Protein AF-A0A5A9W0I9-F1 (afdb_monomer)

Solvent-accessible surface area (backbone atoms only — not comparable to full-atom values): 12044 Å² total; per-residue (Å²): 110,71,69,62,52,52,55,50,53,52,53,51,51,50,51,51,49,51,53,53,50,49,70,67,65,70,55,70,62,58,58,60,50,50,50,51,54,51,48,54,54,50,50,53,51,50,52,53,53,50,49,54,50,53,52,52,52,50,51,55,51,49,54,53,51,53,50,52,50,53,50,53,53,50,50,51,54,50,50,52,54,50,50,52,50,60,67,49,60,41,69,66,53,39,52,53,48,50,65,64,48,54,70,52,51,58,53,59,68,72,68,64,69,89,78,71,74,92,73,84,79,82,89,78,90,86,81,85,87,86,78,84,81,65,89,74,70,75,84,83,73,67,87,67,60,98,86,55,78,50,98,82,40,98,58,61,89,63,77,85,72,82,88,80,87,89,78,81,87,76,83,77,94,82,70,83,82,78,81,77,82,81,77,87,88,127

Organism: NCBI:txid1708751

Foldseek 3Di:
DVVVVVVVVVVVVVVVVVVVCCVVVVDPVVVVVVVVVVVVVVVVVVVVVVVVVVVVVVVVVVVVVVVVVVVVVVVVVVVVVVVVCVVCVPVVNVVVVCVVVVVVVVVVVVPDDPPDDPDDDDDDDDDDDDDDDDPPPPPQPDPDDPPDDHPPDPCVVPDDDPDDDDDDDDDDPPDDDPDDDDDDDD

Sequence (186 aa):
MEQETMWILAVVALAIGILIGYLLGGSGRGDDQRKRLEEELNGSRTEMDRYKTEVAAHFQKTATLVNQLTEQYREVHQHLAKSADELCSDAKTRAALEDAFYPRLEKAVTDEAPASSPQPNPDSDGGAVQASPAPEAPRDYAPKKPEDPGTLSANYGLKKQPDDASTPPQPDPGLPETEVTDKPKA

Structure (mmCIF, N/CA/C/O backbone):
data_AF-A0A5A9W0I9-F1
#
_entry.id   AF-A0A5A9W0I9-F1
#
loop_
_atom_site.group_PDB
_atom_site.id
_atom_site.type_symbol
_atom_site.label_atom_id
_atom_site.label_alt_id
_atom_site.label_comp_id
_atom_site.label_asym_id
_atom_site.label_entity_id
_atom_site.label_seq_id
_atom_site.pdbx_PDB_ins_code
_atom_site.Cartn_x
_atom_site.Cartn_y
_atom_site.Cartn_z
_atom_site.occupancy
_atom_site.B_iso_or_equiv
_atom_site.auth_seq_id
_atom_site.auth_comp_id
_atom_site.auth_asym_id
_atom_site.auth_atom_id
_atom_site.pdbx_PDB_model_num
ATOM 1 N N . MET A 1 1 ? -51.767 -18.020 56.751 1.00 62.22 1 MET A N 1
ATOM 2 C CA . MET A 1 1 ? -50.426 -17.775 57.319 1.00 62.22 1 MET A CA 1
ATOM 3 C C . MET A 1 1 ? -49.350 -18.108 56.282 1.00 62.22 1 MET A C 1
ATOM 5 O O . MET A 1 1 ? -48.675 -17.191 55.853 1.00 62.22 1 MET A O 1
ATOM 9 N N . GLU A 1 2 ? -49.265 -19.344 55.770 1.00 80.50 2 GLU A N 1
ATOM 10 C CA . GLU A 1 2 ? -48.254 -19.761 54.762 1.00 80.50 2 GLU A CA 1
ATOM 11 C C . GLU A 1 2 ? -48.339 -19.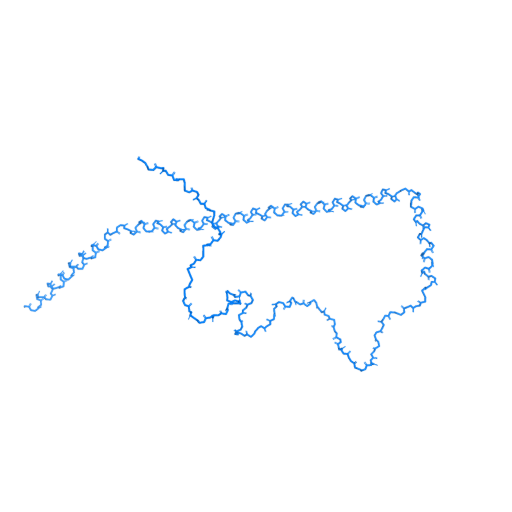032 53.395 1.00 80.50 2 GLU A C 1
ATOM 13 O O . GLU A 1 2 ? -47.324 -18.701 52.795 1.00 80.50 2 GLU A O 1
ATOM 18 N N . GLN A 1 3 ? -49.543 -18.740 52.877 1.00 84.69 3 GLN A N 1
ATOM 19 C CA . GLN A 1 3 ? -49.676 -17.994 51.608 1.00 84.69 3 GLN A CA 1
ATOM 20 C C . GLN A 1 3 ? -49.283 -16.515 51.743 1.00 84.69 3 GLN A C 1
ATOM 22 O O . GLN A 1 3 ? -48.730 -15.931 50.813 1.00 84.69 3 GLN A O 1
ATOM 27 N N . GLU A 1 4 ? -49.536 -15.912 52.909 1.00 87.44 4 GLU A N 1
ATOM 28 C CA . GLU A 1 4 ? -49.161 -14.521 53.174 1.00 87.44 4 GLU A CA 1
ATOM 29 C C . GLU A 1 4 ? -47.644 -14.350 53.304 1.00 87.44 4 GLU A C 1
ATOM 31 O O . GLU A 1 4 ? -47.096 -13.346 52.861 1.00 87.44 4 GLU A O 1
ATOM 36 N N . THR A 1 5 ? -46.928 -15.334 53.843 1.00 90.25 5 THR A N 1
ATOM 37 C CA . THR A 1 5 ? -45.464 -15.268 53.893 1.00 90.25 5 THR A CA 1
ATOM 38 C C . THR A 1 5 ? -44.849 -15.441 52.505 1.00 90.25 5 THR A C 1
ATOM 40 O O . THR A 1 5 ? -43.884 -14.750 52.188 1.00 90.25 5 THR A O 1
ATOM 43 N N . MET A 1 6 ? -45.434 -16.278 51.640 1.00 92.44 6 MET A N 1
ATOM 44 C CA . MET A 1 6 ? -44.907 -16.549 50.298 1.00 92.44 6 MET A CA 1
ATOM 45 C C . MET A 1 6 ? -44.948 -15.324 49.367 1.00 92.44 6 MET A C 1
ATOM 47 O O . MET A 1 6 ? -43.949 -15.033 48.705 1.00 92.44 6 MET A O 1
ATOM 51 N N . TRP A 1 7 ? -46.057 -14.572 49.329 1.00 93.38 7 TRP A N 1
ATOM 52 C CA . TRP A 1 7 ? -46.129 -13.369 48.482 1.00 93.38 7 TRP A CA 1
ATOM 53 C C . TRP A 1 7 ? -45.279 -12.213 49.034 1.00 93.38 7 TRP A C 1
ATOM 55 O O . TRP A 1 7 ? -44.638 -11.513 48.251 1.00 93.38 7 TRP A O 1
ATOM 65 N N . ILE A 1 8 ? -45.186 -12.053 50.364 1.00 93.81 8 ILE A N 1
ATOM 66 C CA . ILE A 1 8 ? -44.312 -11.046 50.992 1.00 93.81 8 ILE A CA 1
ATOM 67 C C . ILE A 1 8 ? -42.852 -11.314 50.623 1.00 93.81 8 ILE A C 1
ATOM 69 O O . ILE A 1 8 ? -42.138 -10.397 50.221 1.00 93.81 8 ILE A O 1
ATOM 73 N N . LEU A 1 9 ? -42.413 -12.572 50.700 1.00 94.31 9 LEU A N 1
ATOM 74 C CA . LEU A 1 9 ? -41.039 -12.953 50.370 1.00 94.31 9 LEU A CA 1
ATOM 75 C C . LEU A 1 9 ? -40.722 -12.697 48.888 1.00 94.31 9 LEU A C 1
ATOM 77 O O . LEU A 1 9 ? -39.632 -12.225 48.573 1.00 94.31 9 LEU A O 1
ATOM 81 N N . ALA A 1 10 ? -41.691 -12.915 47.991 1.00 94.44 10 ALA A N 1
ATOM 82 C CA . 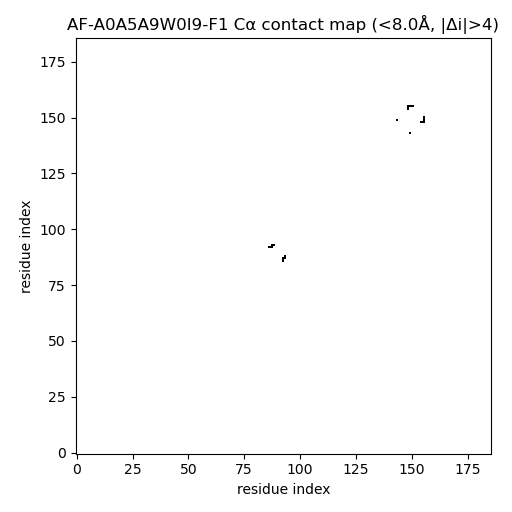ALA A 1 10 ? -41.555 -12.596 46.570 1.00 94.44 10 ALA A CA 1
ATOM 83 C C . ALA A 1 10 ? -41.399 -11.086 46.317 1.00 94.44 10 ALA A C 1
ATOM 85 O O . ALA A 1 10 ? -40.519 -10.677 45.558 1.00 94.44 10 ALA A O 1
ATOM 86 N N . VAL A 1 11 ? -42.204 -10.248 46.979 1.00 96.25 11 VAL A N 1
ATOM 87 C CA . VAL A 1 11 ? -42.119 -8.782 46.851 1.00 96.25 11 VAL A CA 1
ATOM 88 C C . VAL A 1 11 ? -40.801 -8.257 47.415 1.00 96.25 11 VAL A C 1
ATOM 90 O O . VAL A 1 11 ? -40.158 -7.416 46.791 1.00 96.25 11 VAL A O 1
ATOM 93 N N . VAL A 1 12 ? -40.361 -8.779 48.562 1.00 96.56 12 VAL A N 1
ATOM 94 C CA . VAL A 1 12 ? -39.083 -8.396 49.178 1.00 96.56 12 VAL A CA 1
ATOM 95 C C . VAL A 1 12 ? -37.907 -8.803 48.290 1.00 96.56 12 VAL A C 1
ATOM 97 O O . VAL A 1 12 ? -37.028 -7.982 48.036 1.00 96.56 12 VAL A O 1
ATOM 100 N N . ALA A 1 13 ? -37.903 -10.027 47.758 1.00 96.25 13 ALA A N 1
ATOM 101 C CA . ALA A 1 13 ? -36.867 -10.477 46.831 1.00 96.25 13 ALA A CA 1
ATOM 102 C C . ALA A 1 13 ? -36.824 -9.618 45.554 1.00 96.25 13 ALA A C 1
ATOM 104 O O . ALA A 1 13 ? -35.740 -9.250 45.101 1.00 96.25 13 ALA A O 1
ATOM 105 N N . LEU A 1 14 ? -37.985 -9.240 45.010 1.00 96.56 14 LEU A N 1
ATOM 106 C CA . LEU A 1 14 ? -38.084 -8.354 43.849 1.00 96.56 14 LEU A CA 1
ATOM 107 C C . LEU A 1 14 ? -37.577 -6.941 44.163 1.00 96.56 14 LEU A C 1
ATOM 109 O O . LEU A 1 14 ? -36.820 -6.379 43.375 1.00 96.56 14 LEU A O 1
ATOM 113 N N . ALA A 1 15 ? -37.921 -6.389 45.327 1.00 96.69 15 ALA A N 1
ATOM 114 C CA . ALA A 1 15 ? -37.430 -5.085 45.763 1.00 96.69 15 ALA A CA 1
ATOM 115 C C . ALA A 1 15 ? -35.901 -5.077 45.923 1.00 96.69 15 ALA A C 1
ATOM 117 O O . ALA A 1 15 ? -35.234 -4.159 45.445 1.00 96.69 15 ALA A O 1
ATOM 118 N N . ILE A 1 16 ? -35.334 -6.126 46.528 1.00 96.94 16 ILE A N 1
ATOM 119 C CA . ILE A 1 16 ? -33.881 -6.290 46.665 1.00 96.94 16 ILE A CA 1
ATOM 120 C C . ILE A 1 16 ? -33.226 -6.452 45.286 1.00 96.94 16 ILE A C 1
ATOM 122 O O . ILE A 1 16 ? -32.209 -5.816 45.015 1.00 96.94 16 ILE A O 1
ATOM 126 N N . GLY A 1 17 ? -33.819 -7.247 44.391 1.00 96.44 17 GLY A N 1
ATOM 127 C CA . GLY A 1 17 ? -33.330 -7.432 43.024 1.00 96.44 17 GLY A CA 1
ATOM 128 C C . GLY A 1 17 ? -33.311 -6.131 42.219 1.00 96.44 17 GLY A C 1
ATOM 129 O O . GLY A 1 17 ? -32.313 -5.835 41.564 1.00 96.44 17 GLY A O 1
ATOM 130 N N . ILE A 1 18 ? -34.365 -5.317 42.321 1.00 95.25 18 ILE A N 1
ATOM 131 C CA . ILE A 1 18 ? -34.425 -3.989 41.693 1.00 95.25 18 ILE A CA 1
ATOM 132 C C . ILE A 1 18 ? -33.361 -3.068 42.287 1.00 95.25 18 ILE A C 1
ATOM 134 O O . ILE A 1 18 ? -32.677 -2.374 41.539 1.00 95.25 18 ILE A O 1
ATOM 138 N N . LEU A 1 19 ? -33.183 -3.078 43.610 1.00 94.38 19 LEU A N 1
ATOM 139 C CA . LEU A 1 19 ? -32.201 -2.226 44.276 1.00 94.38 19 LEU A CA 1
ATOM 140 C C . LEU A 1 19 ? -30.769 -2.564 43.836 1.00 94.38 19 LEU A C 1
ATOM 142 O O . LEU A 1 19 ? -30.008 -1.671 43.468 1.00 94.38 19 LEU A O 1
ATOM 146 N N . ILE A 1 20 ? -30.415 -3.852 43.817 1.00 93.50 20 ILE A N 1
ATOM 147 C CA . ILE A 1 20 ? -29.097 -4.318 43.361 1.00 93.50 20 ILE A CA 1
ATOM 148 C C . ILE A 1 20 ? -28.922 -4.050 41.862 1.00 93.50 20 ILE A C 1
ATOM 150 O O . ILE A 1 20 ? -27.878 -3.547 41.447 1.00 93.50 20 ILE A O 1
ATOM 154 N N . GLY A 1 21 ? -29.943 -4.341 41.052 1.00 92.38 21 GLY A N 1
ATOM 155 C CA . GLY A 1 21 ? -29.925 -4.097 39.611 1.00 92.38 21 GLY A CA 1
ATOM 156 C C . GLY A 1 21 ? -29.748 -2.618 39.269 1.00 92.38 21 GLY A C 1
ATOM 157 O O . GLY A 1 21 ? -28.985 -2.287 38.366 1.00 92.38 21 GLY A O 1
ATOM 158 N N . TYR A 1 22 ? -30.377 -1.721 40.029 1.00 91.06 22 TYR A N 1
ATOM 159 C CA . TYR A 1 22 ? -30.214 -0.278 39.875 1.00 91.06 22 TYR A CA 1
ATOM 160 C C . TYR A 1 22 ? -28.809 0.190 40.284 1.00 91.06 22 TYR A C 1
ATOM 162 O O . TYR A 1 22 ? -28.188 0.970 39.561 1.00 91.06 22 TYR A O 1
ATOM 170 N N . LEU A 1 23 ? -28.270 -0.329 41.395 1.00 85.75 23 LEU A N 1
ATOM 171 C CA . LEU A 1 23 ? -26.918 0.007 41.859 1.00 85.75 23 LEU A CA 1
ATOM 172 C C . LEU A 1 23 ? -25.819 -0.461 40.892 1.00 85.75 23 LEU A C 1
ATOM 174 O O . LEU A 1 23 ? -24.837 0.256 40.708 1.00 85.75 23 LEU A O 1
ATOM 178 N N . LEU A 1 24 ? -25.974 -1.626 40.253 1.00 85.00 24 LEU A N 1
ATOM 179 C CA . LEU A 1 24 ? -25.023 -2.112 39.243 1.00 85.00 24 LEU A CA 1
ATOM 180 C C . LEU A 1 24 ? -25.249 -1.490 37.854 1.00 85.00 24 LEU A C 1
ATOM 182 O O . LEU A 1 24 ? -24.285 -1.253 37.127 1.00 85.00 24 LEU A O 1
ATOM 186 N N . GLY A 1 25 ? -26.502 -1.232 37.473 1.00 82.56 25 GLY A N 1
ATOM 187 C CA . GLY A 1 25 ? -26.877 -0.759 36.137 1.00 82.56 25 GLY A CA 1
ATOM 188 C C . GLY A 1 25 ? -26.702 0.745 35.912 1.00 82.56 25 GLY A C 1
ATOM 189 O O . GLY A 1 25 ? -26.555 1.170 34.770 1.00 82.56 25 GLY A O 1
ATOM 190 N N . GLY A 1 26 ? -26.665 1.557 36.974 1.00 71.06 26 GLY A N 1
ATOM 191 C CA . GLY A 1 26 ? -26.546 3.022 36.889 1.00 71.06 26 GLY A CA 1
ATOM 192 C C . GLY A 1 26 ? -25.161 3.554 36.497 1.00 71.06 26 GLY A C 1
ATOM 193 O O . GLY A 1 26 ? -24.931 4.762 36.488 1.00 71.06 26 GLY A O 1
ATOM 194 N N . SER A 1 27 ? -24.207 2.678 36.193 1.00 64.88 27 SER A N 1
ATOM 195 C CA . SER A 1 27 ? -22.849 3.078 35.853 1.00 64.88 27 SER A CA 1
ATOM 196 C C . SER A 1 27 ? -22.758 3.523 34.385 1.00 64.88 27 SER A C 1
ATOM 198 O O . SER A 1 27 ? -22.550 2.702 33.491 1.00 64.88 27 SER A O 1
ATOM 200 N N . GLY A 1 28 ? -22.781 4.840 34.147 1.00 67.12 28 GLY A N 1
ATOM 201 C CA . GLY A 1 28 ? -22.486 5.484 32.851 1.00 67.12 28 GLY A CA 1
ATOM 202 C C . GLY A 1 28 ? -21.102 5.176 32.242 1.00 67.12 28 GLY A C 1
ATOM 203 O O . GLY A 1 28 ? -20.772 5.681 31.177 1.00 67.12 28 GLY A O 1
ATOM 204 N N . ARG A 1 29 ? -20.298 4.298 32.865 1.00 68.75 29 ARG A N 1
ATOM 205 C CA . ARG A 1 29 ? -19.021 3.778 32.332 1.00 68.75 29 ARG A CA 1
ATOM 206 C C . ARG A 1 29 ? -19.185 3.039 30.998 1.00 68.75 29 ARG A C 1
ATOM 208 O O . ARG A 1 29 ? -18.206 2.900 30.274 1.00 68.75 29 ARG A O 1
ATOM 215 N N . GLY A 1 30 ? -20.394 2.574 30.670 1.00 76.00 30 GLY A N 1
ATOM 216 C CA . GLY A 1 30 ? -20.678 1.907 29.399 1.00 76.00 30 GLY A CA 1
ATOM 217 C C . GLY A 1 30 ? -20.523 2.822 28.181 1.00 76.00 30 GLY A C 1
ATOM 218 O O . GLY A 1 30 ? -19.998 2.374 27.165 1.00 76.00 30 GLY A O 1
ATOM 219 N N . ASP A 1 31 ? -20.914 4.093 28.289 1.00 83.19 31 ASP A N 1
ATOM 220 C CA . ASP A 1 31 ? -20.846 5.040 27.168 1.00 83.19 31 ASP A CA 1
ATOM 221 C C . ASP A 1 31 ? -19.407 5.492 26.900 1.00 83.19 31 ASP A C 1
ATOM 223 O O . ASP A 1 31 ? -18.971 5.515 25.750 1.00 83.19 31 A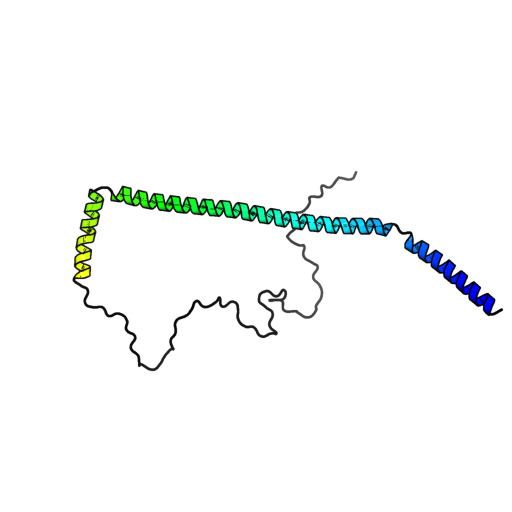SP A O 1
ATOM 227 N N . ASP A 1 32 ? -18.633 5.761 27.956 1.00 84.12 32 ASP A N 1
ATOM 228 C CA . ASP A 1 32 ? -17.204 6.077 27.832 1.00 84.12 32 ASP A CA 1
ATOM 229 C C . ASP A 1 32 ? -16.407 4.891 27.279 1.00 84.12 32 ASP A C 1
ATOM 231 O O . ASP A 1 32 ? -15.508 5.068 26.455 1.00 84.12 32 ASP A O 1
ATOM 235 N N . GLN A 1 33 ? -16.737 3.666 27.700 1.00 85.00 33 GLN A N 1
ATOM 236 C CA . GLN A 1 33 ? -16.102 2.461 27.175 1.00 85.00 33 GLN A CA 1
ATOM 237 C C . GLN A 1 33 ? -16.467 2.243 25.700 1.00 85.00 33 GLN A C 1
ATOM 23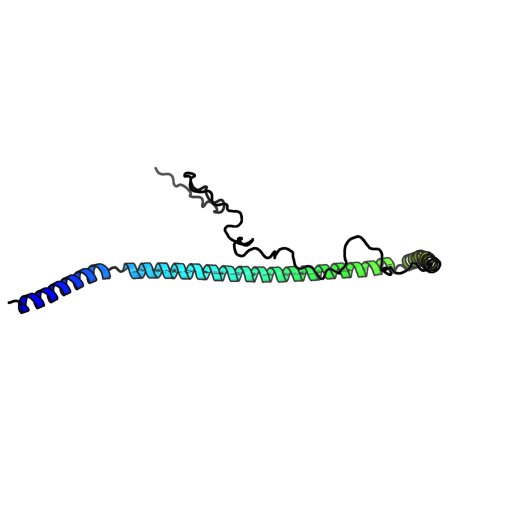9 O O . GLN A 1 33 ? -15.576 1.992 24.892 1.00 85.00 33 GLN A O 1
ATOM 244 N N . ARG A 1 34 ? -17.740 2.405 25.316 1.00 86.00 34 ARG A N 1
ATOM 245 C CA . ARG A 1 34 ? -18.171 2.316 23.910 1.00 86.00 34 ARG A CA 1
ATOM 246 C C . ARG A 1 34 ? -17.480 3.352 23.030 1.00 86.00 34 ARG A C 1
ATOM 248 O O . ARG A 1 34 ? -16.975 2.976 21.980 1.00 86.00 34 ARG A O 1
ATOM 255 N N . LYS A 1 35 ? -17.370 4.603 23.488 1.00 89.31 35 LYS A N 1
ATOM 256 C CA . LYS A 1 35 ? -16.628 5.649 22.769 1.00 89.31 35 LYS A CA 1
ATOM 257 C C . LYS A 1 35 ? -15.165 5.281 22.550 1.00 89.31 35 LYS A C 1
ATOM 259 O O . LYS A 1 35 ? -14.676 5.433 21.441 1.00 89.31 35 LYS A O 1
ATOM 264 N N . ARG A 1 36 ? -14.481 4.751 23.571 1.00 87.56 36 ARG A N 1
ATOM 265 C CA . ARG A 1 36 ? -13.085 4.295 23.439 1.00 87.56 36 ARG A CA 1
ATOM 266 C C . ARG A 1 36 ? -12.944 3.175 22.411 1.00 87.56 36 ARG A C 1
ATOM 268 O O . ARG A 1 36 ? -12.069 3.244 21.561 1.00 87.56 36 ARG A O 1
ATOM 275 N N . LEU A 1 37 ? -13.833 2.183 22.451 1.00 89.56 37 LEU A N 1
ATOM 276 C CA . LEU A 1 37 ? -13.854 1.087 21.475 1.00 89.56 37 LEU A CA 1
ATOM 277 C C . LEU A 1 37 ? -14.144 1.577 20.046 1.00 89.56 37 LEU A C 1
ATOM 279 O O . LEU A 1 37 ? -13.547 1.086 19.090 1.00 89.56 37 LEU A O 1
ATOM 283 N N . GLU A 1 38 ? -15.054 2.538 19.887 1.00 90.56 38 GLU A N 1
ATOM 284 C CA . GLU A 1 38 ? -15.331 3.174 18.594 1.00 90.56 38 GLU A CA 1
ATOM 285 C C . GLU A 1 38 ? -14.122 3.960 18.078 1.00 90.56 38 GLU A C 1
ATOM 287 O O . GLU A 1 38 ? -13.805 3.894 16.890 1.00 90.56 38 GLU A O 1
ATOM 292 N N . GLU A 1 39 ? -13.427 4.671 18.964 1.00 94.00 39 GLU A N 1
ATOM 293 C CA . GLU A 1 39 ? -12.228 5.442 18.642 1.00 94.00 39 GLU A CA 1
ATOM 294 C C . GLU A 1 39 ? -11.054 4.528 18.264 1.00 94.00 39 GLU A C 1
ATOM 296 O O . GLU A 1 39 ? -10.396 4.777 17.255 1.00 94.00 39 GLU A O 1
ATOM 301 N N . GLU A 1 40 ? -10.861 3.410 18.971 1.00 90.69 40 GLU A N 1
ATOM 302 C CA . GLU A 1 40 ? -9.888 2.366 18.614 1.00 90.69 40 GLU A CA 1
ATOM 303 C C . GLU A 1 40 ? -10.192 1.745 17.240 1.00 90.69 40 GLU A C 1
ATOM 305 O O . GLU A 1 40 ? -9.300 1.617 16.395 1.00 90.69 40 GLU A O 1
ATOM 310 N N . LEU A 1 41 ? -11.460 1.407 16.972 1.00 93.06 41 LEU A N 1
ATOM 311 C CA . LEU A 1 41 ? -11.875 0.875 15.670 1.00 93.06 41 LEU A CA 1
ATOM 312 C C . LEU A 1 41 ? -11.667 1.887 14.541 1.00 93.06 41 LEU A C 1
ATOM 314 O O . LEU A 1 41 ? -11.199 1.514 13.462 1.00 93.06 41 LEU A O 1
ATOM 318 N N . ASN A 1 42 ? -12.017 3.153 14.765 1.00 93.62 42 ASN A N 1
ATOM 319 C CA . ASN A 1 42 ? -11.803 4.210 13.780 1.00 93.62 42 ASN A CA 1
ATOM 320 C C . ASN A 1 42 ? -10.315 4.490 13.559 1.00 93.62 42 ASN A C 1
ATOM 322 O O . ASN A 1 42 ? -9.909 4.674 12.409 1.00 93.62 42 ASN A O 1
ATOM 326 N N . GLY A 1 43 ? -9.501 4.464 14.616 1.00 93.50 43 GLY A N 1
ATOM 327 C CA . GLY A 1 43 ? -8.047 4.586 14.528 1.00 93.50 43 GLY A CA 1
ATOM 328 C C . GLY A 1 43 ? -7.459 3.511 13.618 1.00 93.50 43 GLY A C 1
ATOM 329 O O . GLY A 1 43 ? -6.837 3.831 12.606 1.00 93.50 43 GLY A O 1
ATOM 330 N N . SER A 1 44 ? -7.780 2.242 13.884 1.00 91.69 44 SER A N 1
ATOM 331 C CA . SER A 1 44 ? -7.293 1.115 13.078 1.00 91.69 44 SER A CA 1
ATOM 332 C C . SER A 1 44 ? -7.757 1.176 11.615 1.00 91.69 44 SER A C 1
ATOM 334 O O . SER A 1 44 ? -6.971 0.947 10.693 1.00 91.69 44 SER A O 1
ATOM 336 N N . ARG A 1 45 ? -9.020 1.545 11.359 1.00 93.12 45 ARG A N 1
ATOM 337 C CA . ARG A 1 45 ? -9.524 1.734 9.984 1.00 93.12 45 ARG A CA 1
ATOM 338 C C . ARG A 1 45 ? -8.764 2.835 9.249 1.00 93.12 45 ARG A C 1
ATOM 340 O O . ARG A 1 45 ? -8.392 2.649 8.093 1.00 93.12 45 ARG A O 1
ATOM 347 N N . THR A 1 46 ? -8.499 3.943 9.934 1.00 95.12 46 THR A N 1
ATOM 348 C CA . THR A 1 46 ? -7.763 5.080 9.373 1.00 95.12 46 THR A CA 1
ATOM 349 C C . THR A 1 46 ? -6.324 4.695 9.035 1.00 95.12 46 THR A C 1
ATOM 351 O O . THR A 1 46 ? -5.832 5.054 7.966 1.00 95.12 46 THR A O 1
ATOM 354 N N . GLU A 1 47 ? -5.658 3.919 9.891 1.00 94.25 47 GLU A N 1
ATOM 355 C CA . GLU A 1 47 ? -4.316 3.389 9.620 1.00 94.25 47 GLU A CA 1
ATOM 356 C C . GLU A 1 47 ? -4.295 2.477 8.390 1.00 94.25 47 GLU A C 1
ATOM 358 O O . GLU A 1 47 ? -3.428 2.622 7.526 1.00 94.25 47 GLU A O 1
ATOM 363 N N . MET A 1 48 ? -5.277 1.581 8.259 1.00 94.00 48 MET A N 1
ATOM 364 C CA . MET A 1 48 ? -5.393 0.703 7.092 1.00 94.00 48 MET A CA 1
ATOM 365 C C . MET A 1 48 ? -5.631 1.483 5.802 1.00 94.00 48 MET A C 1
ATOM 367 O O . MET A 1 48 ? -5.035 1.166 4.772 1.00 94.00 48 MET A O 1
ATOM 371 N N . ASP A 1 49 ? -6.483 2.502 5.833 1.00 95.50 49 ASP A N 1
ATOM 372 C CA . ASP A 1 49 ? -6.750 3.317 4.649 1.00 95.50 49 ASP A CA 1
ATOM 373 C C . ASP A 1 49 ? -5.555 4.205 4.287 1.00 95.50 49 ASP A C 1
ATOM 375 O O . ASP A 1 49 ? -5.228 4.349 3.102 1.00 95.50 49 ASP A O 1
ATOM 379 N N . ARG A 1 50 ? -4.825 4.711 5.288 1.00 96.00 50 ARG A N 1
ATOM 380 C CA . ARG A 1 50 ? -3.550 5.403 5.081 1.00 96.00 50 ARG A CA 1
ATOM 381 C C . ARG A 1 50 ? -2.525 4.483 4.420 1.00 96.00 50 ARG A C 1
ATOM 383 O O . ARG A 1 50 ? -1.954 4.868 3.403 1.00 96.00 50 ARG A O 1
ATOM 390 N N . TYR A 1 51 ? -2.351 3.267 4.936 1.00 96.44 51 TYR A N 1
ATOM 391 C CA . TYR A 1 51 ? -1.431 2.279 4.373 1.00 96.44 51 TYR A CA 1
ATOM 392 C C . TYR A 1 51 ? -1.782 1.934 2.919 1.00 96.44 51 TYR A C 1
ATOM 394 O O . TYR A 1 51 ? -0.920 1.988 2.044 1.00 96.44 51 TYR A O 1
ATOM 402 N N . LYS A 1 52 ? -3.059 1.659 2.618 1.00 96.38 52 LYS A N 1
ATOM 403 C CA . LYS A 1 52 ? -3.509 1.403 1.235 1.00 96.38 52 LYS A CA 1
ATOM 404 C C . LYS A 1 52 ? -3.202 2.578 0.306 1.00 96.38 52 LYS A C 1
ATOM 406 O O . LYS A 1 52 ? -2.771 2.363 -0.826 1.00 96.38 52 LYS A O 1
ATOM 411 N N . THR A 1 53 ? -3.418 3.805 0.778 1.00 97.00 53 THR A N 1
ATOM 412 C CA . THR A 1 53 ? -3.152 5.025 0.002 1.00 97.00 53 THR A CA 1
ATOM 413 C C . THR A 1 53 ? -1.657 5.195 -0.266 1.00 97.00 53 THR A C 1
ATOM 415 O O . THR A 1 53 ? -1.262 5.499 -1.391 1.00 97.00 53 THR A O 1
ATOM 418 N N . GLU A 1 54 ? -0.814 4.950 0.736 1.00 96.62 54 GLU A N 1
ATOM 419 C CA . GLU A 1 54 ? 0.644 5.006 0.611 1.00 96.62 54 GLU A CA 1
ATOM 420 C C . GLU A 1 54 ? 1.176 3.951 -0.367 1.00 96.62 54 GLU A C 1
ATOM 422 O O . GLU A 1 54 ? 1.971 4.267 -1.254 1.00 96.62 54 GLU A O 1
ATOM 427 N N . VAL A 1 55 ? 0.678 2.717 -0.274 1.00 97.50 55 VAL A N 1
ATOM 428 C CA . VAL A 1 55 ? 1.031 1.633 -1.199 1.00 97.50 55 VAL A CA 1
ATOM 429 C C . VAL A 1 55 ? 0.620 1.982 -2.630 1.00 97.50 55 VAL A C 1
ATOM 431 O O . VAL A 1 55 ? 1.421 1.834 -3.555 1.00 97.50 55 VAL A O 1
ATOM 434 N N . ALA A 1 56 ? -0.595 2.499 -2.829 1.00 96.38 56 ALA A N 1
ATOM 435 C CA . ALA A 1 56 ? -1.057 2.941 -4.144 1.00 96.38 56 ALA A CA 1
ATOM 436 C C . ALA A 1 56 ? -0.166 4.057 -4.717 1.00 96.38 56 ALA A C 1
ATOM 438 O O . ALA A 1 56 ? 0.239 3.990 -5.881 1.00 96.38 56 ALA A O 1
ATOM 439 N N . ALA A 1 57 ? 0.211 5.038 -3.891 1.00 97.12 57 ALA A N 1
ATOM 440 C CA . ALA A 1 57 ? 1.133 6.099 -4.285 1.00 97.12 57 ALA A CA 1
ATOM 441 C C . ALA A 1 57 ? 2.520 5.544 -4.657 1.00 97.12 57 ALA A C 1
ATOM 443 O O . ALA A 1 57 ? 3.114 5.976 -5.650 1.00 97.12 57 ALA A O 1
ATOM 444 N N . HIS A 1 58 ? 3.022 4.552 -3.914 1.00 97.75 58 HIS A N 1
ATOM 445 C CA . HIS A 1 58 ? 4.296 3.909 -4.223 1.00 97.75 58 HIS A CA 1
ATOM 446 C C . HIS A 1 58 ? 4.237 3.158 -5.558 1.00 97.75 58 HIS A C 1
ATOM 448 O O . HIS A 1 58 ? 5.160 3.294 -6.361 1.00 97.75 58 HIS A O 1
ATOM 454 N N . PHE A 1 59 ? 3.158 2.426 -5.848 1.00 97.44 59 PHE A N 1
ATOM 455 C CA . PHE A 1 59 ? 2.989 1.755 -7.141 1.00 97.44 59 PHE A CA 1
ATOM 456 C C . PHE A 1 59 ? 2.873 2.739 -8.305 1.00 97.44 59 PHE A C 1
ATOM 458 O O . PHE A 1 59 ? 3.477 2.510 -9.353 1.00 97.44 59 PHE A O 1
ATOM 465 N N . GLN A 1 60 ? 2.173 3.859 -8.122 1.00 97.62 60 GLN A N 1
ATOM 466 C CA . GLN A 1 60 ? 2.096 4.909 -9.137 1.00 97.62 60 GLN A CA 1
ATOM 467 C C . GLN A 1 60 ? 3.475 5.528 -9.419 1.00 97.62 60 GLN A C 1
ATOM 469 O O . GLN A 1 60 ? 3.861 5.714 -10.579 1.00 97.62 60 GLN A O 1
ATOM 474 N N . LYS A 1 61 ? 4.251 5.800 -8.363 1.0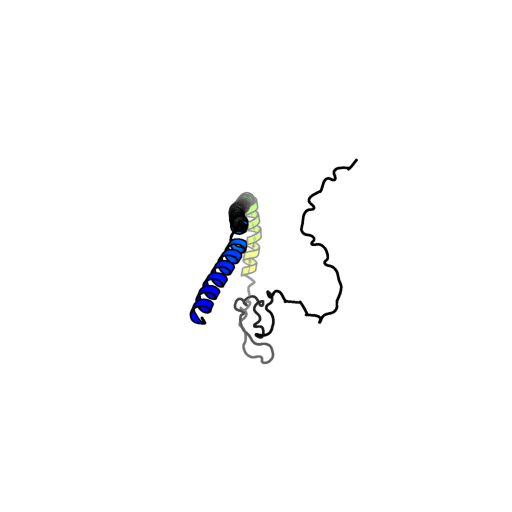0 97.38 61 LYS A N 1
ATOM 475 C CA . LYS A 1 61 ? 5.632 6.278 -8.488 1.00 97.38 61 LYS A CA 1
ATOM 476 C C . LYS A 1 61 ? 6.505 5.250 -9.211 1.00 97.38 61 LYS A C 1
ATOM 478 O O . LYS A 1 61 ? 7.176 5.605 -10.176 1.00 97.38 61 LYS A O 1
ATOM 483 N N . THR A 1 62 ? 6.450 3.981 -8.812 1.00 97.19 62 THR A N 1
ATOM 484 C CA . THR A 1 62 ? 7.206 2.896 -9.456 1.00 97.19 62 THR A CA 1
ATOM 485 C C . THR A 1 62 ? 6.846 2.756 -10.934 1.00 97.19 62 THR A C 1
ATOM 487 O O . THR A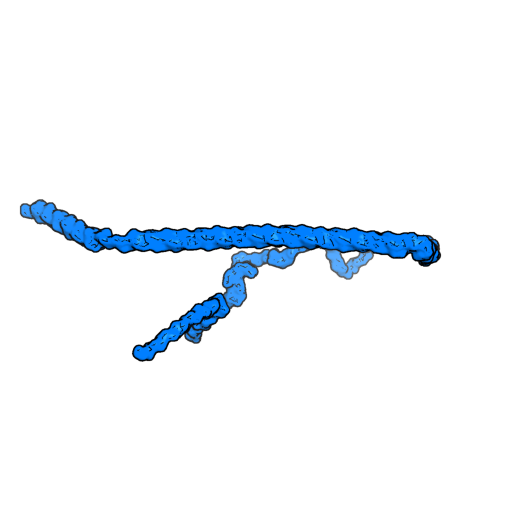 1 62 ? 7.749 2.678 -11.761 1.00 97.19 62 THR A O 1
ATOM 490 N N . ALA A 1 63 ? 5.560 2.795 -11.297 1.00 97.19 63 ALA A N 1
ATOM 491 C CA . ALA A 1 63 ? 5.125 2.730 -12.694 1.00 97.19 63 ALA A CA 1
ATOM 492 C C . ALA A 1 63 ? 5.708 3.881 -13.532 1.00 97.19 63 ALA A C 1
ATOM 494 O O . ALA A 1 63 ? 6.157 3.671 -14.659 1.00 97.19 63 ALA A O 1
ATOM 495 N N . THR A 1 64 ? 5.775 5.082 -12.953 1.00 96.62 64 THR A N 1
ATOM 496 C CA . THR A 1 64 ? 6.382 6.252 -13.601 1.00 96.62 64 THR A CA 1
ATOM 497 C C . THR A 1 64 ? 7.882 6.049 -13.833 1.00 96.62 64 THR A C 1
ATOM 499 O O . THR A 1 64 ? 8.368 6.284 -14.939 1.00 96.62 64 THR A O 1
ATOM 502 N N . LEU A 1 65 ? 8.611 5.568 -12.820 1.00 97.50 65 LEU A N 1
ATOM 503 C CA . LEU A 1 65 ? 10.050 5.298 -12.917 1.00 97.50 65 LEU A CA 1
ATOM 504 C C . LEU A 1 65 ? 10.361 4.188 -13.931 1.00 97.50 65 LEU A C 1
ATOM 506 O O . LEU A 1 65 ? 11.286 4.327 -14.724 1.00 97.50 65 LEU A O 1
ATOM 510 N N . VAL A 1 66 ? 9.584 3.102 -13.942 1.00 97.31 66 VAL A N 1
ATOM 511 C CA . VAL A 1 66 ? 9.757 2.000 -14.906 1.00 97.31 66 VAL A CA 1
ATOM 512 C C . VAL A 1 66 ? 9.524 2.480 -16.339 1.00 97.31 66 VAL A C 1
ATOM 514 O O . VAL A 1 66 ? 10.264 2.099 -17.249 1.00 97.31 66 VAL A O 1
ATOM 517 N N . ASN A 1 67 ? 8.535 3.350 -16.552 1.00 96.69 67 ASN A N 1
ATOM 518 C CA . ASN A 1 67 ? 8.306 3.942 -17.865 1.00 96.69 67 ASN A CA 1
ATOM 519 C C . ASN A 1 67 ? 9.480 4.838 -18.295 1.00 96.69 67 ASN A C 1
ATOM 521 O O . ASN A 1 67 ? 9.955 4.719 -19.420 1.00 96.69 67 ASN A O 1
ATOM 525 N N . GLN A 1 68 ? 10.001 5.676 -17.389 1.00 97.06 68 GLN A N 1
ATOM 526 C CA . GLN A 1 68 ? 11.191 6.497 -17.656 1.00 97.06 68 GLN A CA 1
ATOM 527 C C . GLN A 1 68 ? 12.417 5.643 -17.988 1.00 97.06 68 GLN A C 1
ATOM 529 O O . GLN A 1 68 ? 13.133 5.950 -18.935 1.00 97.06 68 GLN A O 1
ATOM 534 N N . LEU A 1 69 ? 12.629 4.547 -17.260 1.00 97.06 69 LEU A N 1
ATOM 535 C CA . LEU A 1 69 ? 13.706 3.604 -17.549 1.00 97.06 69 LEU A CA 1
ATOM 536 C C . LEU A 1 69 ? 13.552 2.981 -18.944 1.00 97.06 69 LEU A C 1
ATOM 538 O O . LEU A 1 69 ? 14.529 2.847 -19.675 1.00 97.06 69 LEU A O 1
ATOM 542 N N . THR A 1 70 ? 12.325 2.617 -19.322 1.00 96.31 70 THR A N 1
ATOM 543 C CA . THR A 1 70 ? 12.029 2.046 -20.645 1.00 96.31 70 THR A CA 1
ATOM 544 C C . THR A 1 70 ? 12.324 3.047 -21.763 1.00 96.31 70 THR A C 1
ATOM 546 O O . THR A 1 70 ? 12.887 2.668 -22.790 1.00 96.31 70 THR A O 1
ATOM 549 N N . GLU A 1 71 ? 11.979 4.319 -21.557 1.00 97.06 71 GLU A N 1
ATOM 550 C CA . GLU A 1 71 ? 12.275 5.400 -22.500 1.00 97.06 71 GLU A CA 1
ATOM 551 C C . GLU A 1 71 ? 13.787 5.614 -22.640 1.00 97.06 71 GLU A C 1
ATOM 553 O O . GLU A 1 71 ? 14.320 5.570 -23.746 1.00 97.06 71 GLU A O 1
ATOM 558 N N . GLN A 1 72 ? 14.502 5.725 -21.516 1.00 96.69 72 GLN A N 1
ATOM 559 C CA . GLN A 1 72 ? 15.962 5.867 -21.501 1.00 96.69 72 GLN A CA 1
ATOM 560 C C . GLN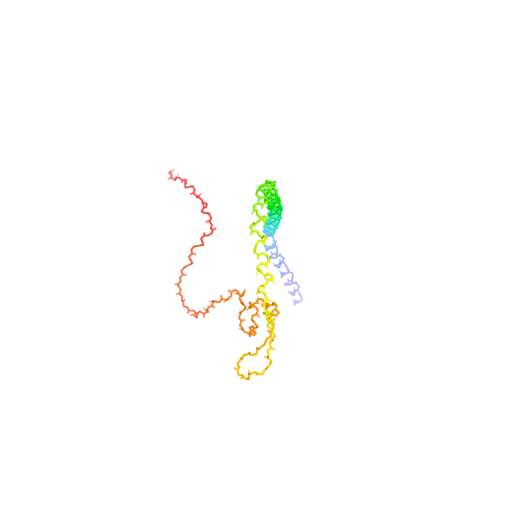 A 1 72 ? 16.665 4.680 -22.171 1.00 96.69 72 GLN A C 1
ATOM 562 O O . GLN A 1 72 ? 17.627 4.857 -22.914 1.00 96.69 72 GLN A O 1
ATOM 567 N N . TYR A 1 73 ? 16.173 3.458 -21.959 1.00 97.12 73 TYR A N 1
ATOM 568 C CA . TYR A 1 73 ? 16.685 2.269 -22.636 1.00 97.12 73 TYR A CA 1
ATOM 569 C C . TYR A 1 73 ? 16.498 2.346 -24.159 1.00 97.12 73 TYR A C 1
ATOM 571 O O . TYR A 1 73 ? 17.431 2.054 -24.914 1.00 97.12 73 TYR A O 1
ATOM 579 N N . ARG A 1 74 ? 15.315 2.772 -24.626 1.00 96.81 74 ARG A N 1
ATOM 580 C CA . ARG A 1 74 ? 15.056 2.989 -26.058 1.00 96.81 74 ARG A CA 1
ATOM 581 C C . ARG A 1 74 ? 15.973 4.054 -26.646 1.00 96.81 74 ARG A C 1
ATOM 583 O O . ARG A 1 74 ? 16.529 3.828 -27.719 1.00 96.81 74 ARG A O 1
ATOM 590 N N . GLU A 1 75 ? 16.147 5.171 -25.949 1.00 96.56 75 GLU A N 1
ATOM 591 C CA . GLU A 1 75 ? 17.009 6.273 -26.375 1.00 96.56 75 GLU A CA 1
ATOM 592 C C . GLU A 1 75 ? 18.461 5.814 -26.538 1.00 96.56 75 GLU A C 1
ATOM 594 O O . GLU A 1 75 ? 19.069 6.057 -27.581 1.00 96.56 75 GLU A O 1
ATOM 599 N N . VAL A 1 76 ? 18.994 5.067 -25.565 1.00 96.56 76 VAL A N 1
ATOM 600 C CA . VAL A 1 76 ? 20.335 4.469 -25.653 1.00 96.56 76 VAL A CA 1
ATOM 601 C C . VAL A 1 76 ? 20.438 3.571 -26.883 1.00 96.56 76 VAL A C 1
ATOM 603 O O . VAL A 1 76 ? 21.360 3.724 -27.681 1.00 96.56 76 VAL A O 1
ATOM 606 N N . HIS A 1 77 ? 19.473 2.676 -27.097 1.00 96.00 77 HIS A N 1
ATOM 607 C CA . HIS A 1 77 ? 19.468 1.804 -28.272 1.00 96.00 77 HIS A CA 1
ATOM 608 C C . HIS A 1 77 ? 19.418 2.577 -29.595 1.00 96.00 77 HIS A C 1
ATOM 610 O O . HIS A 1 77 ? 20.147 2.245 -30.532 1.00 96.00 77 HIS A O 1
ATOM 616 N N . GLN A 1 78 ? 18.586 3.614 -29.676 1.00 95.62 78 GLN A N 1
ATOM 617 C CA . GLN A 1 78 ? 18.485 4.455 -30.863 1.00 95.62 78 GLN A CA 1
ATOM 618 C C . GLN A 1 78 ? 19.779 5.237 -31.106 1.00 95.62 78 GLN A C 1
ATOM 620 O O . GLN A 1 78 ? 20.221 5.349 -32.251 1.00 95.62 78 GLN A O 1
ATOM 625 N N . HIS A 1 79 ? 20.412 5.732 -30.042 1.00 94.88 79 HIS A N 1
ATOM 626 C CA . HIS A 1 79 ? 21.701 6.402 -30.121 1.00 94.88 79 HIS A CA 1
ATOM 627 C C . HIS A 1 79 ? 22.793 5.452 -30.619 1.00 94.88 79 HIS A C 1
ATOM 629 O O . HIS A 1 79 ? 23.533 5.816 -31.525 1.00 94.88 79 HIS A O 1
ATOM 635 N N . LEU A 1 80 ? 22.853 4.215 -30.115 1.00 94.94 80 LEU A N 1
ATOM 636 C CA . LEU A 1 80 ? 23.804 3.207 -30.596 1.00 94.94 80 LEU A CA 1
ATOM 637 C C . LEU A 1 80 ? 23.598 2.888 -32.081 1.00 94.94 80 LEU A C 1
ATOM 639 O O . LEU A 1 80 ? 24.571 2.844 -32.829 1.00 94.94 80 LEU A O 1
ATOM 643 N N . ALA A 1 81 ? 22.350 2.693 -32.514 1.00 92.00 81 ALA A N 1
ATOM 644 C CA . ALA A 1 81 ? 22.041 2.418 -33.915 1.00 92.00 81 ALA A CA 1
ATOM 645 C C . ALA A 1 81 ? 22.447 3.586 -34.828 1.00 92.00 81 ALA A C 1
ATOM 647 O O . ALA A 1 81 ? 23.076 3.372 -35.862 1.00 92.00 81 ALA A O 1
ATOM 648 N N . LYS A 1 82 ? 22.140 4.824 -34.419 1.00 91.94 82 LYS A N 1
ATOM 649 C CA . LYS A 1 82 ? 22.520 6.034 -35.156 1.00 91.94 82 LYS A CA 1
ATOM 650 C C . LYS A 1 82 ? 24.038 6.220 -35.209 1.00 91.94 82 LYS A C 1
ATOM 652 O O . LYS A 1 82 ? 24.563 6.524 -36.269 1.00 91.94 82 LYS A O 1
ATOM 657 N N . SER A 1 83 ? 24.737 6.017 -34.095 1.00 88.56 83 SER A N 1
ATOM 658 C CA . SER A 1 83 ? 26.197 6.121 -34.031 1.00 88.56 83 SER A CA 1
ATOM 659 C C . SER A 1 83 ? 26.882 5.038 -34.862 1.00 88.56 83 SER A C 1
ATOM 661 O O . SER A 1 83 ? 27.892 5.316 -35.497 1.00 88.56 83 SER A O 1
ATOM 663 N N . ALA A 1 84 ? 26.338 3.818 -34.898 1.00 88.88 84 ALA A N 1
ATOM 664 C CA . ALA A 1 84 ? 26.836 2.767 -35.780 1.00 88.88 84 ALA A CA 1
ATOM 665 C C . ALA A 1 84 ? 26.684 3.160 -37.257 1.00 88.88 84 ALA A C 1
ATOM 667 O O . ALA A 1 84 ? 27.639 3.020 -38.014 1.00 88.88 84 ALA A O 1
ATOM 668 N N . ASP A 1 85 ? 25.526 3.701 -37.652 1.00 86.50 85 ASP A N 1
ATOM 669 C CA . ASP A 1 85 ? 25.314 4.211 -39.010 1.00 86.50 85 ASP A CA 1
ATOM 670 C C . ASP A 1 85 ? 26.276 5.365 -39.326 1.00 86.50 85 ASP A C 1
ATOM 672 O O . ASP A 1 85 ? 26.986 5.310 -40.321 1.00 86.50 85 ASP A O 1
ATOM 676 N N . GLU A 1 86 ? 26.408 6.357 -38.442 1.00 85.88 86 GLU A N 1
ATOM 677 C CA . GLU A 1 86 ? 27.305 7.503 -38.634 1.00 85.88 86 GLU A CA 1
ATOM 678 C C . GLU A 1 86 ? 28.779 7.076 -38.760 1.00 85.88 86 GLU A C 1
ATOM 680 O O . GLU A 1 86 ? 29.452 7.468 -39.714 1.00 85.88 86 GLU A O 1
ATOM 685 N N . LEU A 1 87 ? 29.280 6.213 -37.869 1.00 83.06 87 LEU A N 1
ATOM 686 C CA . LEU A 1 87 ? 30.673 5.745 -37.906 1.00 83.06 87 LEU A CA 1
ATOM 687 C C . LEU A 1 87 ? 30.959 4.798 -39.087 1.00 83.06 87 LEU A C 1
ATOM 689 O O . LEU A 1 87 ? 32.086 4.768 -39.592 1.00 83.06 87 LEU A O 1
ATOM 693 N N . CYS A 1 88 ? 29.966 4.029 -39.539 1.00 75.94 88 CYS A N 1
ATOM 694 C CA . CYS A 1 88 ? 30.082 3.140 -40.699 1.00 75.94 88 CYS A CA 1
ATOM 695 C C . CYS A 1 88 ? 29.657 3.799 -42.026 1.00 75.94 88 CYS A C 1
ATOM 697 O O . CYS A 1 88 ? 29.793 3.173 -43.080 1.00 75.94 88 CYS A O 1
ATOM 699 N N . SER A 1 89 ? 29.156 5.039 -41.999 1.00 68.44 89 SER A N 1
ATOM 700 C CA . SER A 1 89 ? 28.740 5.791 -43.193 1.00 68.44 89 SER A CA 1
ATOM 701 C C . SER A 1 89 ? 29.909 6.403 -43.963 1.00 68.44 89 SER A C 1
ATOM 703 O O . SER A 1 89 ? 29.751 6.743 -45.138 1.00 68.44 89 SER A O 1
ATOM 705 N N . ASP A 1 90 ? 31.092 6.514 -43.345 1.00 75.81 90 ASP A N 1
ATOM 706 C CA . ASP A 1 90 ? 32.299 6.920 -44.057 1.00 75.81 90 ASP A CA 1
ATOM 707 C C . ASP A 1 90 ? 32.625 5.858 -45.115 1.00 75.81 90 ASP A C 1
ATOM 709 O O . ASP A 1 90 ? 32.961 4.713 -44.814 1.00 75.81 90 ASP A O 1
ATOM 713 N N . ALA A 1 91 ? 32.504 6.222 -46.394 1.00 65.50 91 ALA A N 1
ATOM 714 C CA . ALA A 1 91 ? 32.668 5.292 -47.512 1.00 65.50 91 ALA A CA 1
ATOM 715 C C . ALA A 1 91 ? 34.016 4.546 -47.462 1.00 65.50 91 ALA A C 1
ATOM 717 O O . ALA A 1 91 ? 34.127 3.421 -47.949 1.00 65.50 91 ALA A O 1
ATOM 718 N N . LYS A 1 92 ? 35.027 5.155 -46.832 1.00 68.62 92 LYS A N 1
ATOM 719 C CA . LYS A 1 92 ? 36.343 4.564 -46.603 1.00 68.62 92 LYS A CA 1
ATOM 720 C C . LYS A 1 92 ? 36.344 3.521 -45.480 1.00 68.62 92 LYS A C 1
ATOM 722 O O . LYS A 1 92 ? 36.976 2.482 -45.661 1.00 68.62 92 LYS A O 1
ATOM 727 N N . THR A 1 93 ? 35.646 3.741 -44.360 1.00 71.25 93 THR A N 1
ATOM 728 C CA . THR A 1 93 ? 35.494 2.711 -43.312 1.00 71.25 93 THR A CA 1
ATOM 729 C C . THR A 1 93 ? 34.638 1.551 -43.804 1.00 71.25 93 THR A C 1
ATOM 731 O O . THR A 1 93 ? 34.990 0.399 -43.558 1.00 71.25 93 THR A O 1
ATOM 734 N N . ARG A 1 94 ? 33.583 1.826 -44.581 1.00 70.81 94 ARG A N 1
ATOM 735 C CA . ARG A 1 94 ? 32.736 0.788 -45.184 1.00 70.81 94 ARG A CA 1
ATOM 736 C C . ARG A 1 94 ? 33.499 -0.082 -46.184 1.00 70.81 94 ARG A C 1
ATOM 738 O O . ARG A 1 94 ? 33.460 -1.302 -46.072 1.00 70.81 94 ARG A O 1
ATOM 745 N N . ALA A 1 95 ? 34.251 0.534 -47.099 1.00 71.94 95 ALA A N 1
ATOM 746 C CA . ALA A 1 95 ? 35.090 -0.192 -48.053 1.00 71.94 95 ALA A CA 1
ATOM 747 C C . ALA A 1 95 ? 36.208 -0.996 -47.360 1.00 71.94 95 ALA A C 1
ATOM 749 O O . ALA A 1 95 ? 36.486 -2.121 -47.761 1.00 71.94 95 ALA A O 1
ATOM 750 N N . ALA A 1 96 ? 36.817 -0.455 -46.296 1.00 74.00 96 ALA A N 1
ATOM 751 C CA . ALA A 1 96 ? 37.836 -1.163 -45.517 1.00 74.00 96 ALA A CA 1
ATOM 752 C C . ALA A 1 96 ? 37.266 -2.354 -44.725 1.00 74.00 96 ALA A C 1
ATOM 754 O O . ALA A 1 96 ? 37.941 -3.371 -44.581 1.00 74.00 96 ALA A O 1
ATOM 755 N N . LEU A 1 97 ? 36.032 -2.251 -44.217 1.00 72.69 97 LEU A N 1
ATOM 756 C CA . LEU A 1 97 ? 35.340 -3.381 -43.595 1.00 72.69 97 LEU A CA 1
ATOM 757 C C . LEU A 1 97 ? 34.994 -4.451 -44.633 1.00 72.69 97 LEU A C 1
ATOM 759 O O . LEU A 1 97 ? 35.287 -5.620 -44.403 1.00 72.69 97 LEU A O 1
ATOM 763 N N . GLU A 1 98 ? 34.400 -4.072 -45.765 1.00 76.75 98 GLU A N 1
ATOM 764 C CA . GLU A 1 98 ? 34.077 -5.010 -46.845 1.00 76.75 98 GLU A CA 1
ATOM 765 C C . GLU A 1 98 ? 35.332 -5.787 -47.281 1.00 76.75 98 GLU A C 1
ATOM 767 O O . GLU A 1 98 ? 35.326 -7.017 -47.234 1.00 76.75 98 GLU A O 1
ATOM 772 N N . ASP A 1 99 ? 36.442 -5.101 -47.569 1.00 75.94 99 ASP A N 1
ATOM 773 C CA . ASP A 1 99 ? 37.724 -5.731 -47.928 1.00 75.94 99 ASP A CA 1
ATOM 774 C C . ASP A 1 99 ? 38.299 -6.634 -46.818 1.00 75.94 99 ASP A C 1
ATOM 776 O O . ASP A 1 99 ? 38.941 -7.638 -47.104 1.00 75.94 99 ASP A O 1
ATOM 780 N N . ALA A 1 100 ? 38.028 -6.349 -45.540 1.00 75.81 100 ALA A N 1
ATOM 781 C CA . ALA A 1 100 ? 38.432 -7.213 -44.427 1.00 75.81 100 ALA A CA 1
ATOM 782 C C . ALA A 1 100 ? 37.536 -8.460 -44.256 1.00 75.81 100 ALA A C 1
ATOM 784 O O . ALA A 1 100 ? 38.005 -9.497 -43.772 1.00 75.81 100 ALA A O 1
ATOM 785 N N . PHE A 1 101 ? 36.255 -8.387 -44.636 1.00 70.75 101 PHE A N 1
ATOM 786 C CA . PHE A 1 101 ? 35.288 -9.481 -44.477 1.00 70.75 101 PHE A CA 1
ATOM 787 C C . PHE A 1 101 ? 35.200 -10.408 -45.702 1.00 70.75 101 PHE A C 1
ATOM 789 O O . PHE A 1 101 ? 35.051 -11.622 -45.521 1.00 70.75 101 PHE A O 1
ATOM 796 N N . TYR A 1 102 ? 35.369 -9.895 -46.926 1.00 62.69 102 TYR A N 1
ATOM 797 C CA . TYR A 1 102 ? 35.370 -10.694 -48.162 1.00 62.69 102 TYR A CA 1
ATOM 798 C C . TYR A 1 102 ? 36.421 -11.831 -48.208 1.00 62.69 102 TYR A C 1
ATOM 800 O O . TYR A 1 102 ? 36.033 -12.960 -48.520 1.00 62.69 102 TYR A O 1
ATOM 808 N N . PRO A 1 103 ? 37.704 -11.647 -47.825 1.00 67.19 103 PRO A N 1
ATOM 809 C CA . PRO A 1 103 ? 38.703 -12.720 -47.891 1.00 67.19 103 PRO A CA 1
ATOM 810 C C . PRO A 1 103 ? 38.468 -13.824 -46.850 1.00 67.19 103 PRO A C 1
ATOM 812 O O . PRO A 1 103 ? 38.988 -14.933 -46.987 1.00 67.19 103 PRO A O 1
ATOM 815 N N . ARG A 1 104 ? 37.687 -13.551 -45.796 1.00 58.41 104 ARG A N 1
ATOM 816 C CA . ARG A 1 104 ? 37.359 -14.534 -44.754 1.00 58.41 104 ARG A CA 1
ATOM 817 C C . ARG A 1 104 ? 36.126 -15.368 -45.105 1.00 58.41 104 ARG A C 1
ATOM 819 O O . ARG A 1 104 ? 36.074 -16.532 -44.715 1.00 58.41 104 ARG A O 1
ATOM 826 N N . LEU A 1 105 ? 35.171 -14.803 -45.847 1.00 59.28 105 LEU A N 1
ATOM 827 C CA . LEU A 1 105 ? 33.952 -15.502 -46.259 1.00 59.28 105 LEU A CA 1
ATOM 828 C C . LEU A 1 105 ? 34.225 -16.557 -47.343 1.00 59.28 105 LEU A C 1
ATOM 830 O O . LEU A 1 105 ? 33.764 -17.687 -47.203 1.00 59.28 105 LEU A O 1
ATOM 834 N N . GLU A 1 106 ? 35.045 -16.255 -48.357 1.00 58.69 106 GLU A N 1
ATOM 835 C CA . GLU A 1 106 ? 35.435 -17.262 -49.366 1.00 58.69 106 GLU A CA 1
ATOM 836 C C . GLU A 1 106 ? 36.249 -18.414 -48.762 1.00 58.69 106 GLU A C 1
ATOM 838 O O . GLU A 1 106 ? 36.090 -19.577 -49.141 1.00 58.69 106 GLU A O 1
ATOM 843 N N . LYS A 1 107 ? 37.088 -18.112 -47.765 1.00 55.75 107 LYS A N 1
ATOM 844 C CA . LYS A 1 107 ? 37.903 -19.122 -47.086 1.00 55.75 107 LYS A CA 1
ATOM 845 C C . LYS A 1 107 ? 37.080 -20.025 -46.160 1.00 55.75 107 LYS A C 1
ATOM 847 O O . LYS A 1 107 ? 37.400 -21.200 -46.042 1.00 55.75 107 LYS A O 1
ATOM 852 N N . ALA A 1 108 ? 36.014 -19.509 -45.544 1.00 57.44 108 ALA A N 1
ATOM 853 C CA . ALA A 1 108 ? 35.103 -20.313 -44.726 1.00 57.44 108 ALA A CA 1
ATOM 854 C C . ALA A 1 108 ? 34.195 -21.231 -45.566 1.00 57.44 108 ALA A C 1
ATOM 856 O O . ALA A 1 108 ? 33.851 -22.312 -45.108 1.00 57.44 108 ALA A O 1
ATOM 857 N N . VAL A 1 109 ? 33.846 -20.837 -46.797 1.00 57.28 109 VAL A N 1
ATOM 858 C CA . VAL A 1 109 ? 33.020 -21.654 -47.710 1.00 57.28 109 VAL A CA 1
ATOM 859 C C . VAL A 1 109 ? 33.838 -22.731 -48.438 1.00 57.28 109 VAL A C 1
ATOM 861 O O . VAL A 1 109 ? 33.295 -23.765 -48.813 1.00 57.28 109 VAL A O 1
ATOM 864 N N . THR A 1 110 ? 35.148 -22.531 -48.619 1.00 55.41 110 THR A N 1
ATOM 865 C CA . THR A 1 110 ? 36.003 -23.481 -49.360 1.00 55.41 110 THR A CA 1
ATOM 866 C C . THR A 1 110 ? 36.588 -24.597 -48.478 1.00 55.41 110 THR A C 1
ATOM 868 O O . THR A 1 110 ? 37.016 -25.618 -49.007 1.00 55.41 110 THR A O 1
ATOM 871 N N . ASP A 1 111 ? 36.572 -24.443 -47.149 1.00 50.34 111 ASP A N 1
ATOM 872 C CA . ASP A 1 111 ? 37.177 -25.399 -46.200 1.00 50.34 111 ASP A CA 1
ATOM 873 C C . ASP A 1 111 ? 36.148 -26.093 -45.278 1.00 50.34 111 ASP A C 1
ATOM 875 O O . ASP A 1 111 ? 36.508 -26.645 -44.238 1.00 50.34 111 ASP A O 1
ATOM 879 N N . GLU A 1 112 ? 34.858 -26.105 -45.648 1.00 45.41 112 GLU A N 1
ATOM 880 C CA . GLU A 1 112 ? 33.855 -26.960 -44.996 1.00 45.41 112 GLU A CA 1
ATOM 881 C C . GLU A 1 112 ? 33.759 -28.318 -45.718 1.00 45.41 112 GLU A C 1
ATOM 883 O O . GLU A 1 112 ? 32.894 -28.580 -46.555 1.00 45.41 112 GLU A O 1
ATOM 888 N N . ALA A 1 113 ? 34.677 -29.224 -45.368 1.00 47.31 113 ALA A N 1
ATOM 889 C CA . ALA A 1 113 ? 34.362 -30.651 -45.372 1.00 47.31 113 ALA A CA 1
ATOM 890 C C . ALA A 1 113 ? 33.141 -30.879 -44.453 1.00 47.31 113 ALA A C 1
ATOM 892 O O . ALA A 1 113 ? 33.039 -30.201 -43.430 1.00 47.31 113 ALA A O 1
ATOM 893 N N . PRO A 1 114 ? 32.220 -31.813 -44.761 1.00 42.09 114 PRO A N 1
ATOM 894 C CA . PRO A 1 114 ? 30.955 -31.924 -44.047 1.00 42.09 114 PRO A CA 1
ATOM 895 C C . PRO A 1 114 ? 31.217 -32.399 -42.614 1.00 42.09 114 PRO A C 1
ATOM 897 O O . PRO A 1 114 ? 31.370 -33.594 -42.346 1.00 42.09 114 PRO A O 1
ATOM 900 N N . ALA A 1 115 ? 31.281 -31.458 -41.676 1.00 39.56 115 ALA A N 1
ATOM 901 C CA . ALA A 1 115 ? 31.288 -31.750 -40.257 1.00 39.56 115 ALA A CA 1
ATOM 902 C C . ALA A 1 115 ? 29.857 -32.119 -39.866 1.00 39.56 115 ALA A C 1
ATOM 904 O O . ALA A 1 115 ? 29.008 -31.281 -39.578 1.00 39.56 115 ALA A O 1
ATOM 905 N N . SER A 1 116 ? 29.614 -33.424 -39.956 1.00 40.34 116 SER A N 1
ATOM 906 C CA . SER A 1 116 ? 28.470 -34.168 -39.445 1.00 40.34 116 SER A CA 1
ATOM 907 C C . SER A 1 116 ? 27.738 -33.453 -38.307 1.00 40.34 116 SER A C 1
ATOM 909 O O . SER A 1 116 ? 28.294 -33.213 -37.234 1.00 40.34 116 SER A O 1
ATOM 911 N N . SER A 1 117 ? 26.448 -33.194 -38.524 1.00 46.38 117 SER A N 1
ATOM 912 C CA . SER A 1 117 ? 25.487 -33.002 -37.443 1.00 46.38 117 SER A CA 1
ATOM 913 C C . SER A 1 117 ? 25.668 -34.121 -36.404 1.00 46.38 117 SER A C 1
ATOM 915 O O . SER A 1 117 ? 25.846 -35.273 -36.810 1.00 46.38 117 SER A O 1
ATOM 917 N N . PRO A 1 118 ? 25.611 -33.848 -35.088 1.00 39.22 118 PRO A N 1
ATOM 918 C CA . PRO A 1 118 ? 25.634 -34.906 -34.085 1.00 39.22 118 PRO A CA 1
ATOM 919 C C . PRO A 1 118 ? 24.373 -35.770 -34.213 1.00 39.22 118 PRO A C 1
ATOM 921 O O . PRO A 1 118 ? 23.325 -35.470 -33.646 1.00 39.22 118 PRO A O 1
ATOM 924 N N . GLN A 1 119 ? 24.460 -36.834 -35.005 1.00 44.44 119 GLN A N 1
ATOM 925 C CA . GLN A 1 119 ? 23.488 -37.913 -35.017 1.00 44.44 119 GLN A CA 1
ATOM 926 C C . GLN A 1 119 ? 23.815 -38.810 -33.808 1.00 44.44 119 GLN A C 1
ATOM 928 O O . GLN A 1 119 ? 24.950 -39.285 -33.709 1.00 44.44 119 GLN A O 1
ATOM 933 N N . PRO A 1 120 ? 22.891 -39.032 -32.858 1.00 38.28 120 PRO A N 1
ATOM 934 C CA . PRO A 1 120 ? 23.158 -39.897 -31.721 1.00 38.28 120 PRO A CA 1
ATOM 935 C C . PRO A 1 120 ? 23.075 -41.351 -32.188 1.00 38.28 120 PRO A C 1
ATOM 937 O O . PRO A 1 120 ? 22.014 -41.810 -32.613 1.00 38.28 120 PRO A O 1
ATOM 940 N N . ASN A 1 121 ? 24.192 -42.073 -32.124 1.00 41.12 121 ASN A N 1
ATOM 941 C CA . ASN A 1 121 ? 24.196 -43.520 -32.309 1.00 41.12 121 ASN A CA 1
ATOM 942 C C . ASN A 1 121 ? 23.490 -44.181 -31.112 1.00 41.12 121 ASN A C 1
ATOM 944 O O . ASN A 1 121 ? 23.853 -43.881 -29.970 1.00 41.12 121 ASN A O 1
ATOM 948 N N . PRO A 1 122 ? 22.509 -45.071 -31.339 1.00 48.47 122 PRO A N 1
ATOM 949 C CA . PRO A 1 122 ? 22.048 -45.991 -30.317 1.00 48.47 122 PRO A CA 1
ATOM 950 C C . PRO A 1 122 ? 23.090 -47.112 -30.165 1.00 48.47 122 PRO A C 1
ATOM 952 O O . PRO A 1 122 ? 23.850 -47.401 -31.085 1.00 48.47 122 PRO A O 1
ATOM 955 N N . ASP A 1 123 ? 23.097 -47.740 -28.996 1.00 41.09 123 ASP A N 1
ATOM 956 C CA . ASP A 1 123 ? 23.790 -49.001 -28.708 1.00 41.09 123 ASP A CA 1
ATOM 957 C C . ASP A 1 123 ? 25.283 -48.902 -28.340 1.00 41.09 123 ASP A C 1
ATOM 959 O O . ASP A 1 123 ? 26.194 -49.370 -29.023 1.00 41.09 123 ASP A O 1
ATOM 963 N N . SER A 1 124 ? 25.534 -48.378 -27.141 1.00 36.28 124 SER A N 1
ATOM 964 C CA . SER A 1 124 ? 26.553 -48.939 -26.249 1.00 36.28 124 SER A CA 1
ATOM 965 C C . SER A 1 124 ? 26.037 -48.860 -24.815 1.00 36.28 124 SER A C 1
ATOM 967 O O . SER A 1 124 ? 25.840 -47.789 -24.247 1.00 36.28 124 SER A O 1
ATOM 969 N N . ASP A 1 125 ? 25.724 -50.041 -24.300 1.00 43.66 125 ASP A N 1
ATOM 970 C CA . ASP A 1 125 ? 25.243 -50.335 -22.960 1.00 43.66 125 ASP A CA 1
ATOM 971 C C . ASP A 1 125 ? 26.244 -49.862 -21.891 1.00 43.66 125 ASP A C 1
ATOM 973 O O . ASP A 1 125 ? 27.449 -50.096 -22.009 1.00 43.66 125 ASP A O 1
ATOM 977 N N . GLY A 1 126 ? 25.725 -49.207 -20.846 1.00 42.25 126 GLY A N 1
ATOM 978 C CA . GLY A 1 126 ? 26.469 -48.884 -19.625 1.00 42.25 126 GLY A CA 1
ATOM 979 C C . GLY A 1 126 ? 26.695 -47.397 -19.316 1.00 42.25 126 GLY A C 1
ATOM 980 O O . GLY A 1 126 ? 27.835 -46.943 -19.311 1.00 42.25 126 GLY A O 1
ATOM 981 N N . GLY A 1 127 ? 25.641 -46.662 -18.932 1.00 39.69 127 GLY A N 1
ATOM 982 C CA . GLY A 1 127 ? 25.787 -45.445 -18.112 1.00 39.69 127 GLY A CA 1
ATOM 983 C C . GLY A 1 127 ? 24.883 -44.259 -18.473 1.00 39.69 127 GLY A C 1
ATOM 984 O O . GLY A 1 127 ? 25.177 -43.519 -19.398 1.00 39.69 127 GLY A O 1
ATOM 985 N N . ALA A 1 128 ? 23.863 -44.034 -17.633 1.00 34.47 128 ALA A N 1
ATOM 986 C CA . ALA A 1 128 ? 23.019 -42.834 -17.507 1.00 34.47 128 ALA A CA 1
ATOM 987 C C . ALA A 1 128 ? 22.031 -42.521 -18.657 1.00 34.47 128 ALA A C 1
ATOM 989 O O . ALA A 1 128 ? 22.360 -42.015 -19.725 1.00 34.47 128 ALA A O 1
ATOM 990 N N . VAL A 1 129 ? 20.758 -42.788 -18.364 1.00 39.38 129 VAL A N 1
ATOM 991 C CA . VAL A 1 129 ? 19.591 -42.612 -19.231 1.00 39.38 129 VAL A CA 1
ATOM 992 C C . VAL A 1 129 ? 19.181 -41.133 -19.334 1.00 39.38 129 VAL A C 1
ATOM 994 O O . VAL A 1 129 ? 18.918 -40.489 -18.327 1.00 39.38 129 VAL A O 1
ATOM 997 N N . GLN A 1 130 ? 19.164 -40.643 -20.578 1.00 38.75 130 GLN A N 1
ATOM 998 C CA . GLN A 1 130 ? 18.146 -39.851 -21.298 1.00 38.75 130 GLN A CA 1
ATOM 999 C C . GLN A 1 130 ? 17.109 -39.005 -20.527 1.00 38.75 130 GLN A C 1
ATOM 1001 O O . GLN A 1 130 ? 16.442 -39.498 -19.625 1.00 38.75 130 GLN A O 1
ATOM 1006 N N . ALA A 1 131 ? 16.852 -37.805 -21.075 1.00 39.62 131 ALA A N 1
ATOM 1007 C CA . ALA A 1 131 ? 15.543 -37.188 -21.385 1.00 39.62 131 ALA A CA 1
ATOM 1008 C C . ALA A 1 131 ? 15.554 -35.676 -21.083 1.00 39.62 131 ALA A C 1
ATOM 1010 O O . ALA A 1 131 ? 15.961 -35.248 -20.007 1.00 39.62 131 ALA A O 1
ATOM 1011 N N . SER A 1 132 ? 15.124 -34.867 -22.056 1.00 53.50 132 SER A N 1
ATOM 1012 C CA . SER A 1 132 ? 15.043 -33.401 -21.998 1.00 53.50 132 SER A CA 1
ATOM 1013 C C . SER A 1 132 ? 14.451 -32.891 -20.678 1.00 53.50 132 SER A C 1
ATOM 1015 O O . SER A 1 132 ? 13.351 -33.331 -20.332 1.00 53.50 132 SER A O 1
ATOM 1017 N N . PRO A 1 133 ? 15.054 -31.920 -19.967 1.00 46.94 133 PRO A N 1
ATOM 1018 C CA . PRO A 1 133 ? 14.320 -31.273 -18.902 1.00 46.94 133 PRO A CA 1
ATOM 1019 C C . PRO A 1 133 ? 13.390 -30.239 -19.547 1.00 46.94 133 PRO A C 1
ATOM 1021 O O . PRO A 1 133 ? 13.820 -29.215 -20.078 1.00 46.94 133 PRO A O 1
ATOM 1024 N N . ALA A 1 134 ? 12.084 -30.514 -19.493 1.00 60.81 134 ALA A N 1
ATOM 1025 C CA . ALA A 1 134 ? 11.079 -29.459 -19.382 1.00 60.81 134 ALA A CA 1
ATOM 1026 C C . ALA A 1 134 ? 11.535 -28.438 -18.312 1.00 60.81 134 ALA A C 1
ATOM 1028 O O . ALA A 1 134 ? 12.288 -28.838 -17.421 1.00 60.81 134 ALA A O 1
ATOM 1029 N N . PRO A 1 135 ? 11.121 -27.154 -18.362 1.00 64.50 135 PRO A N 1
ATOM 1030 C CA . PRO A 1 135 ? 11.488 -26.186 -17.330 1.00 64.50 135 PRO A CA 1
ATOM 1031 C C . PRO A 1 135 ? 11.130 -26.769 -15.962 1.00 64.50 135 PRO A C 1
ATOM 1033 O O . PRO A 1 135 ? 9.955 -26.940 -15.634 1.00 64.50 135 PRO A O 1
ATOM 1036 N N . GLU A 1 136 ? 12.154 -27.172 -15.216 1.00 61.44 136 GLU A N 1
ATOM 1037 C CA . GLU A 1 136 ? 11.976 -27.833 -13.935 1.00 61.44 136 GLU A CA 1
ATOM 1038 C C . GLU A 1 136 ? 11.368 -26.778 -13.010 1.00 61.44 136 GLU A C 1
ATOM 1040 O O . GLU A 1 136 ? 11.929 -25.692 -12.836 1.00 61.44 136 GLU A O 1
ATOM 1045 N N . ALA A 1 137 ? 10.166 -27.045 -12.495 1.00 67.06 137 ALA A N 1
ATOM 1046 C CA . ALA A 1 137 ? 9.534 -26.140 -11.547 1.00 67.06 137 ALA A CA 1
ATOM 1047 C C . ALA A 1 137 ? 10.502 -25.907 -10.371 1.00 67.06 137 ALA A C 1
ATOM 1049 O O . ALA A 1 137 ? 11.222 -26.840 -9.994 1.00 67.06 137 ALA A O 1
ATOM 1050 N N . PRO A 1 138 ? 10.542 -24.693 -9.789 1.00 72.06 138 PRO A N 1
ATOM 1051 C CA . PRO A 1 138 ? 11.449 -24.379 -8.693 1.00 72.06 138 PRO A CA 1
ATOM 1052 C C . PRO A 1 138 ? 11.393 -25.477 -7.630 1.00 72.06 138 PRO A C 1
ATOM 1054 O O . PRO A 1 138 ? 10.316 -25.809 -7.128 1.00 72.06 138 PRO A O 1
ATOM 1057 N N . ARG A 1 139 ? 12.555 -26.050 -7.295 1.00 64.56 139 ARG A N 1
ATOM 1058 C CA . ARG A 1 139 ? 12.711 -27.204 -6.382 1.00 64.56 139 ARG A CA 1
ATOM 1059 C C . ARG A 1 139 ? 12.337 -26.887 -4.922 1.00 64.56 139 ARG A C 1
ATOM 1061 O O . ARG A 1 139 ? 12.600 -27.684 -4.028 1.00 64.56 139 ARG A O 1
ATOM 1068 N N . ASP A 1 140 ? 11.690 -25.748 -4.694 1.00 60.00 140 ASP A N 1
ATOM 1069 C CA . ASP A 1 140 ? 11.233 -25.244 -3.401 1.00 60.00 140 ASP A CA 1
ATOM 1070 C C . ASP A 1 140 ? 9.932 -25.895 -2.906 1.00 60.00 140 ASP A C 1
ATOM 1072 O O . ASP A 1 140 ? 9.600 -25.785 -1.727 1.00 60.00 140 ASP A O 1
ATOM 1076 N N . TYR A 1 141 ? 9.214 -26.635 -3.756 1.00 59.22 141 TYR A N 1
ATOM 1077 C CA . TYR A 1 141 ? 8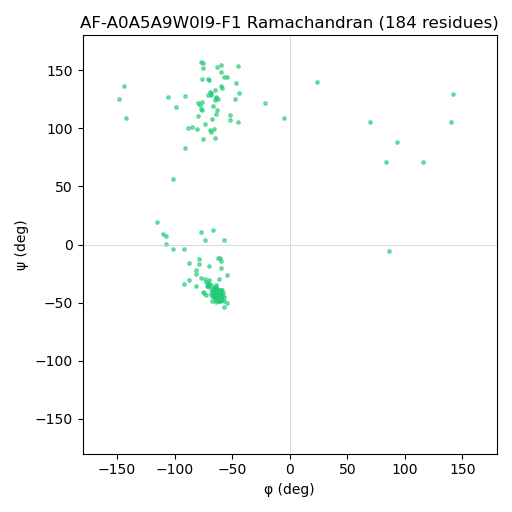.019 -27.393 -3.366 1.00 59.22 141 TYR A CA 1
ATOM 1078 C C . TYR A 1 141 ? 8.332 -28.883 -3.182 1.00 59.22 141 TYR A C 1
ATOM 1080 O O . TYR A 1 141 ? 7.732 -29.744 -3.823 1.00 59.22 141 TYR A O 1
ATOM 1088 N N . ALA A 1 142 ? 9.290 -29.217 -2.315 1.00 68.06 142 ALA A N 1
ATOM 1089 C CA . ALA A 1 142 ? 9.472 -30.608 -1.908 1.00 68.06 142 ALA A CA 1
ATOM 1090 C C . ALA A 1 142 ? 8.192 -31.093 -1.189 1.00 68.06 142 ALA A C 1
ATOM 1092 O O . ALA A 1 142 ? 7.782 -30.445 -0.219 1.00 68.06 142 ALA A O 1
ATOM 1093 N N . PRO A 1 143 ? 7.548 -32.201 -1.612 1.00 60.75 143 PRO A N 1
ATOM 1094 C CA . PRO A 1 143 ? 6.414 -32.762 -0.890 1.00 60.75 143 PRO A CA 1
ATOM 1095 C C . PRO A 1 143 ? 6.907 -33.261 0.469 1.00 60.75 143 PRO A C 1
ATOM 1097 O O . PRO A 1 143 ? 7.530 -34.317 0.589 1.00 60.75 143 PRO A O 1
ATOM 1100 N N . LYS A 1 144 ? 6.685 -32.443 1.497 1.00 65.81 144 LYS A N 1
ATOM 1101 C CA . LYS A 1 144 ? 7.001 -32.785 2.880 1.00 65.81 144 LYS A CA 1
ATOM 1102 C C . LYS A 1 144 ? 5.959 -33.764 3.415 1.00 65.81 144 LYS A C 1
ATOM 1104 O O . LYS A 1 144 ? 4.808 -33.771 2.975 1.00 65.81 144 LYS A O 1
ATOM 1109 N N . LYS A 1 145 ? 6.368 -34.600 4.371 1.00 72.88 145 LYS A N 1
ATOM 1110 C CA . LYS A 1 145 ? 5.437 -35.449 5.123 1.00 72.88 145 LYS A CA 1
ATOM 1111 C C . LYS A 1 145 ? 4.422 -34.540 5.838 1.00 72.88 145 LYS A C 1
ATOM 1113 O O . LYS A 1 145 ? 4.799 -33.436 6.227 1.00 72.88 145 LYS A O 1
ATOM 1118 N N . PRO A 1 146 ? 3.166 -34.972 6.039 1.00 64.25 146 PRO A N 1
ATOM 1119 C CA . PRO A 1 146 ? 2.103 -34.128 6.610 1.00 64.25 146 PRO A CA 1
ATOM 1120 C C . PRO A 1 146 ? 2.402 -33.595 8.023 1.00 64.25 146 PRO A C 1
ATOM 1122 O O . PRO A 1 146 ? 1.737 -32.687 8.504 1.00 64.25 146 PRO A O 1
ATOM 1125 N N . GLU A 1 147 ? 3.405 -34.165 8.677 1.00 63.44 147 GLU A N 1
ATOM 1126 C CA . GLU A 1 147 ? 3.843 -33.882 10.038 1.00 63.44 147 GLU A CA 1
ATOM 1127 C C . GLU A 1 147 ? 5.094 -32.984 10.118 1.00 63.44 147 GLU A C 1
ATOM 1129 O O . GLU A 1 147 ? 5.456 -32.545 11.209 1.00 63.44 147 GLU A O 1
ATOM 1134 N N . ASP A 1 148 ? 5.705 -32.625 8.979 1.00 71.94 148 ASP A N 1
ATOM 1135 C CA . ASP A 1 148 ? 6.816 -31.671 8.939 1.00 71.94 148 ASP A CA 1
ATOM 1136 C C . ASP A 1 148 ? 6.314 -30.226 8.742 1.00 71.94 148 ASP A C 1
ATOM 1138 O O . ASP A 1 148 ? 5.607 -29.940 7.770 1.00 71.94 148 ASP A O 1
ATOM 1142 N N . PRO A 1 149 ? 6.718 -29.269 9.600 1.00 68.12 149 PRO A N 1
ATOM 1143 C CA . PRO A 1 149 ? 6.354 -27.869 9.432 1.00 68.12 149 PRO A CA 1
ATOM 1144 C C . PRO A 1 149 ? 6.843 -27.294 8.089 1.00 68.12 149 PRO A C 1
ATOM 1146 O O . PRO A 1 149 ? 7.981 -27.511 7.641 1.00 68.12 149 PRO A O 1
ATOM 1149 N N . GLY A 1 150 ? 5.960 -26.534 7.434 1.00 69.81 150 GLY A N 1
ATOM 1150 C CA . GLY A 1 150 ? 6.261 -25.824 6.192 1.00 69.81 150 GLY A CA 1
ATOM 1151 C C . GLY A 1 150 ? 7.412 -24.830 6.368 1.00 69.81 150 GLY A C 1
ATOM 1152 O O . GLY A 1 150 ? 7.653 -24.329 7.459 1.00 69.81 150 GLY A O 1
ATOM 1153 N N . THR A 1 151 ? 8.121 -24.507 5.287 1.00 71.75 151 THR A N 1
ATOM 1154 C CA . THR A 1 151 ? 9.211 -23.503 5.288 1.00 71.75 151 THR A CA 1
ATOM 1155 C C . THR A 1 151 ? 8.756 -22.094 5.685 1.00 71.75 151 THR A C 1
ATOM 1157 O O . THR A 1 151 ? 9.589 -21.240 5.960 1.00 71.75 151 THR A O 1
ATOM 1160 N N . LEU A 1 152 ? 7.442 -21.863 5.742 1.00 66.81 152 LEU A N 1
ATOM 1161 C CA . LEU A 1 152 ? 6.813 -20.613 6.163 1.00 66.81 152 LEU A CA 1
ATOM 1162 C C . LEU A 1 152 ? 6.086 -20.729 7.513 1.00 66.81 152 LEU A C 1
ATOM 1164 O O . LEU A 1 152 ? 5.330 -19.831 7.879 1.00 66.81 152 LEU A O 1
ATOM 1168 N N . SER A 1 153 ? 6.235 -21.835 8.245 1.00 70.62 153 SER A N 1
ATOM 1169 C CA . SER A 1 153 ? 5.582 -21.963 9.545 1.00 70.62 153 SER A CA 1
ATOM 1170 C C . SER A 1 153 ? 6.324 -21.138 10.603 1.00 70.62 153 SER A C 1
ATOM 1172 O O . SER A 1 153 ? 7.553 -21.091 10.635 1.00 70.62 153 SER A O 1
ATOM 1174 N N . ALA A 1 154 ? 5.579 -20.510 11.516 1.00 72.38 154 ALA A N 1
ATOM 1175 C CA . ALA A 1 154 ? 6.134 -19.641 12.564 1.00 72.38 154 ALA A CA 1
ATOM 1176 C C . ALA A 1 154 ? 7.084 -20.359 13.549 1.00 72.38 154 ALA A C 1
ATOM 1178 O O . ALA A 1 154 ? 7.772 -19.728 14.342 1.00 72.38 154 ALA A O 1
ATOM 1179 N N . ASN A 1 155 ? 7.111 -21.689 13.510 1.00 72.56 155 ASN A N 1
ATOM 1180 C CA . ASN A 1 155 ? 7.955 -22.563 14.316 1.00 72.56 155 ASN A CA 1
ATOM 1181 C C . ASN A 1 155 ? 9.098 -23.216 13.514 1.00 72.56 155 ASN A C 1
ATOM 1183 O O . ASN A 1 155 ? 9.785 -24.090 14.047 1.00 72.56 155 ASN A O 1
ATOM 1187 N N . TYR A 1 156 ? 9.313 -22.834 12.251 1.00 72.44 156 TYR A N 1
ATOM 1188 C CA . TYR A 1 156 ? 10.407 -23.367 11.442 1.00 72.44 156 TYR A CA 1
ATOM 1189 C C . TYR A 1 156 ? 11.760 -22.994 12.072 1.00 72.44 156 TYR A C 1
ATOM 1191 O O . TYR A 1 156 ? 12.101 -21.824 12.209 1.00 72.44 156 TYR A O 1
ATOM 1199 N N . GLY A 1 157 ? 12.520 -24.002 12.509 1.00 64.50 157 GLY A N 1
ATOM 1200 C CA . GLY A 1 157 ? 13.800 -23.812 13.203 1.00 64.50 157 GLY A CA 1
ATOM 1201 C C . GLY A 1 157 ? 13.712 -23.616 14.724 1.00 64.50 157 GLY A C 1
ATOM 1202 O O . GLY A 1 157 ? 14.753 -23.635 15.380 1.00 64.50 157 GLY A O 1
ATOM 1203 N N . LEU A 1 158 ? 12.516 -23.513 15.319 1.00 66.75 158 LEU A N 1
ATOM 1204 C CA . LEU A 1 158 ? 12.358 -23.444 16.776 1.00 66.75 158 LEU A CA 1
ATOM 1205 C C . LEU A 1 158 ? 12.245 -24.855 17.370 1.00 66.75 158 LEU A C 1
ATOM 1207 O O . LEU A 1 158 ? 11.182 -25.476 17.369 1.00 66.75 158 LEU A O 1
ATOM 1211 N N . LYS A 1 159 ? 13.350 -25.365 17.922 1.00 66.75 159 LYS A N 1
ATOM 1212 C CA . LYS A 1 159 ? 13.322 -26.550 18.790 1.00 66.75 159 LYS A CA 1
ATOM 1213 C C . LYS A 1 159 ? 12.819 -26.122 20.167 1.00 66.75 159 LYS A C 1
ATOM 1215 O O . LYS A 1 159 ? 13.463 -25.322 20.838 1.00 66.75 159 LYS A O 1
ATOM 1220 N N . LYS A 1 160 ? 11.671 -26.653 20.588 1.00 58.38 160 LYS A N 1
ATOM 1221 C CA . LYS A 1 160 ? 11.128 -26.436 21.933 1.00 58.38 160 LYS A CA 1
ATOM 1222 C C . LYS A 1 160 ? 12.017 -27.160 22.953 1.00 58.38 160 LYS A C 1
ATOM 1224 O O . LYS A 1 160 ? 11.917 -28.373 23.106 1.00 58.38 160 LYS A O 1
ATOM 1229 N N . GLN A 1 161 ? 12.916 -26.423 23.599 1.00 45.94 161 GLN A N 1
ATOM 1230 C CA . GLN A 1 161 ? 13.632 -26.871 24.795 1.00 45.94 161 GLN A CA 1
ATOM 1231 C C . GLN A 1 161 ? 12.609 -26.968 25.943 1.00 45.94 161 GLN A C 1
ATOM 1233 O O . GLN A 1 161 ? 11.828 -26.027 26.101 1.00 45.94 161 GLN A O 1
ATOM 1238 N N . PRO A 1 162 ? 12.542 -28.075 26.704 1.00 47.09 162 PRO A N 1
ATOM 1239 C CA . PRO A 1 162 ? 11.659 -28.139 27.857 1.00 47.09 162 PRO A CA 1
ATOM 1240 C C . PRO A 1 162 ? 12.184 -27.203 28.951 1.00 47.09 162 PRO A C 1
ATOM 1242 O O . PRO A 1 162 ? 13.377 -27.196 29.245 1.00 47.09 162 PRO A O 1
ATOM 1245 N N . ASP A 1 163 ? 11.251 -26.402 29.454 1.00 51.16 163 ASP A N 1
ATOM 1246 C CA . ASP A 1 163 ? 11.256 -25.497 30.601 1.00 51.16 163 ASP A CA 1
ATOM 1247 C C . ASP A 1 163 ? 12.514 -25.514 31.488 1.00 51.16 163 ASP A C 1
ATOM 1249 O O . ASP A 1 163 ? 12.703 -26.421 32.295 1.00 51.16 163 ASP A O 1
ATOM 1253 N N . ASP A 1 164 ? 13.310 -24.443 31.418 1.00 35.91 164 ASP A N 1
ATOM 1254 C CA . ASP A 1 164 ? 14.099 -23.998 32.566 1.00 35.91 164 ASP A CA 1
ATOM 1255 C C . ASP A 1 164 ? 14.170 -22.465 32.614 1.00 35.91 164 ASP A C 1
ATOM 1257 O O . ASP A 1 164 ? 14.260 -21.772 31.596 1.00 35.91 164 ASP A O 1
ATOM 1261 N N . ALA A 1 165 ? 14.003 -21.943 33.820 1.00 49.03 165 ALA A N 1
ATOM 1262 C CA . ALA A 1 165 ? 13.641 -20.566 34.104 1.00 49.03 165 ALA A CA 1
ATOM 1263 C C . ALA A 1 165 ? 14.802 -19.564 33.956 1.00 49.03 165 ALA A C 1
ATOM 1265 O O . ALA A 1 165 ? 15.959 -19.874 34.227 1.00 49.03 165 ALA A O 1
ATOM 1266 N N . SER A 1 166 ? 14.419 -18.296 33.743 1.00 50.47 166 SER A N 1
ATOM 1267 C CA . SER A 1 166 ? 15.170 -17.057 34.044 1.00 50.47 166 SER A CA 1
ATOM 1268 C C . SER A 1 166 ? 16.038 -16.464 32.925 1.00 50.47 166 SER A C 1
ATOM 1270 O O . SER A 1 166 ? 17.250 -16.641 32.889 1.00 50.47 166 SER A O 1
ATOM 1272 N N . THR A 1 167 ? 15.453 -15.603 32.088 1.00 40.84 167 THR A N 1
ATOM 1273 C CA . THR A 1 167 ? 16.161 -14.440 31.512 1.00 40.84 167 THR A CA 1
ATOM 1274 C C . THR A 1 167 ? 15.142 -13.305 31.306 1.00 40.84 167 THR A C 1
ATOM 1276 O O . THR A 1 167 ? 14.102 -13.555 30.697 1.00 40.84 167 THR A O 1
ATOM 1279 N N . PRO A 1 168 ? 15.359 -12.087 31.847 1.00 51.31 168 PRO A N 1
ATOM 1280 C CA . PRO A 1 168 ? 14.438 -10.961 31.662 1.00 51.31 168 PRO A CA 1
ATOM 1281 C C . PRO A 1 168 ? 14.348 -10.548 30.183 1.00 51.31 168 PRO A C 1
ATOM 1283 O O . PRO A 1 168 ? 15.325 -10.729 29.454 1.00 51.31 168 PRO A O 1
ATOM 1286 N N . PRO A 1 169 ? 13.221 -9.972 29.726 1.00 49.97 169 PRO A N 1
ATOM 1287 C CA . PRO A 1 169 ? 13.060 -9.582 28.331 1.00 49.97 169 PRO A CA 1
ATOM 1288 C C . PRO A 1 169 ? 14.059 -8.479 27.962 1.00 49.97 169 PRO A C 1
ATOM 1290 O O . PRO A 1 169 ? 14.145 -7.445 28.626 1.00 49.97 169 PRO A O 1
ATOM 1293 N N . GLN A 1 170 ? 14.823 -8.721 26.899 1.00 56.62 170 GLN A N 1
ATOM 1294 C CA . GLN A 1 170 ? 15.700 -7.733 26.279 1.00 56.62 170 GLN A CA 1
ATOM 1295 C C . GLN A 1 170 ? 14.835 -6.659 25.580 1.00 56.62 170 GLN A C 1
ATOM 1297 O O . GLN A 1 170 ? 13.805 -7.024 25.006 1.00 56.62 170 GLN A O 1
ATOM 1302 N N . PRO A 1 171 ? 15.200 -5.362 25.606 1.00 49.50 171 PRO A N 1
ATOM 1303 C CA . PRO A 1 171 ? 14.386 -4.315 24.995 1.00 49.50 171 PRO A CA 1
ATOM 1304 C C . PRO A 1 171 ? 14.425 -4.401 23.462 1.00 49.50 171 PRO A C 1
ATOM 1306 O O . PRO A 1 171 ? 15.465 -4.699 22.874 1.00 49.50 171 PRO A O 1
ATOM 1309 N N . ASP A 1 172 ? 13.277 -4.129 22.844 1.00 59.22 172 ASP A N 1
ATOM 1310 C CA . ASP A 1 172 ? 13.026 -4.108 21.399 1.00 59.22 172 ASP A CA 1
ATOM 1311 C C . ASP A 1 172 ? 13.845 -2.998 20.694 1.00 59.22 172 ASP A C 1
ATOM 1313 O O . ASP A 1 172 ? 13.772 -1.841 21.118 1.00 59.22 172 ASP A O 1
ATOM 1317 N N . PRO A 1 173 ? 14.624 -3.297 19.632 1.00 54.81 173 PRO A N 1
ATOM 1318 C CA . PRO A 1 173 ? 15.458 -2.311 18.939 1.00 54.81 173 PRO A CA 1
ATOM 1319 C C . PRO A 1 173 ? 14.692 -1.372 17.979 1.00 54.81 173 PRO A C 1
ATOM 1321 O O . PRO A 1 173 ? 15.329 -0.675 17.189 1.00 54.81 173 PRO A O 1
ATOM 1324 N N . GLY A 1 174 ? 13.354 -1.351 17.993 1.00 50.00 174 GLY A N 1
ATOM 1325 C CA . GLY A 1 174 ? 12.548 -0.708 16.944 1.00 50.00 174 GLY A CA 1
ATOM 1326 C C . GLY A 1 174 ? 11.831 0.613 17.254 1.00 50.00 174 GLY A C 1
ATOM 1327 O O . GLY A 1 174 ? 11.153 1.123 16.365 1.00 50.00 174 GLY A O 1
ATOM 1328 N N . LEU A 1 175 ? 11.928 1.186 18.457 1.00 43.62 175 LEU A N 1
ATOM 1329 C CA . LEU A 1 175 ? 11.206 2.424 18.806 1.00 43.62 175 LEU A CA 1
ATOM 1330 C C . LEU A 1 175 ? 12.161 3.630 18.852 1.00 43.62 175 LEU A C 1
ATOM 1332 O O . LEU A 1 175 ? 13.151 3.568 19.580 1.00 43.62 175 LEU A O 1
ATOM 1336 N N . PRO A 1 176 ? 11.894 4.742 18.135 1.00 47.50 176 PRO A N 1
ATOM 1337 C CA . PRO A 1 176 ? 12.636 5.975 18.366 1.00 47.50 176 PRO A CA 1
ATOM 1338 C C . PRO A 1 176 ? 12.329 6.484 19.780 1.00 47.50 176 PRO A C 1
ATOM 1340 O O . PRO A 1 176 ? 11.166 6.686 20.133 1.00 47.50 176 PRO A O 1
ATOM 1343 N N . GLU A 1 177 ? 13.376 6.678 20.586 1.00 51.06 177 GLU A N 1
ATOM 1344 C CA . GLU A 1 177 ? 13.301 7.339 21.889 1.00 51.06 177 GLU A CA 1
ATOM 1345 C C . GLU A 1 177 ? 12.595 8.690 21.734 1.00 51.06 177 GLU A C 1
ATOM 1347 O O . GLU A 1 177 ? 13.117 9.626 21.128 1.00 51.06 177 GLU A O 1
ATOM 1352 N N . THR A 1 178 ? 11.389 8.815 22.286 1.00 46.81 178 THR A N 1
ATOM 1353 C CA . THR A 1 178 ? 10.823 10.134 22.547 1.00 46.81 178 THR A CA 1
ATOM 1354 C C . THR A 1 178 ? 11.569 10.724 23.735 1.00 46.81 178 THR A C 1
ATOM 1356 O O . THR A 1 178 ? 11.350 10.330 24.880 1.00 46.81 178 THR A O 1
ATOM 1359 N N . GLU A 1 179 ? 12.466 11.649 23.418 1.00 45.56 179 GLU A N 1
ATOM 1360 C CA . GLU A 1 179 ? 13.174 12.557 24.312 1.00 45.56 179 GLU A CA 1
ATOM 1361 C C . GLU A 1 179 ? 12.211 13.185 25.341 1.00 45.56 179 GLU A C 1
ATOM 1363 O O . GLU A 1 179 ? 11.396 14.052 25.025 1.00 45.56 179 GLU A O 1
ATOM 1368 N N . VAL A 1 180 ? 12.281 12.722 26.592 1.00 48.72 180 VAL A N 1
ATOM 1369 C CA . VAL A 1 180 ? 11.619 13.362 27.733 1.00 48.72 180 VAL A CA 1
ATOM 1370 C C . VAL A 1 180 ? 12.556 14.451 28.240 1.00 48.72 180 VAL A C 1
ATOM 1372 O O . VAL A 1 180 ? 13.533 14.176 28.933 1.00 48.72 180 VAL A O 1
ATOM 1375 N N . THR A 1 181 ? 12.268 15.701 27.882 1.00 48.25 181 THR A N 1
ATOM 1376 C CA . THR A 1 181 ? 12.934 16.870 28.459 1.00 48.25 181 THR A CA 1
ATOM 1377 C C . THR A 1 181 ? 12.535 16.990 29.932 1.00 48.25 181 THR A C 1
ATOM 1379 O O . THR A 1 181 ? 11.395 17.322 30.264 1.00 48.25 181 THR A O 1
ATOM 1382 N N . ASP A 1 182 ? 13.481 16.681 30.815 1.00 50.47 182 ASP A N 1
ATOM 1383 C CA . ASP A 1 182 ? 13.366 16.835 32.262 1.00 50.47 182 ASP A CA 1
ATOM 1384 C C . ASP A 1 182 ? 13.238 18.321 32.642 1.00 50.47 182 ASP A C 1
ATOM 1386 O O . ASP A 1 182 ? 13.974 19.188 32.160 1.00 50.47 182 ASP A O 1
ATOM 1390 N N . LYS A 1 183 ? 12.272 18.620 33.510 1.00 47.12 183 LYS A N 1
ATOM 1391 C CA . LYS A 1 183 ? 12.039 19.948 34.083 1.00 47.12 183 LYS A CA 1
ATOM 1392 C C . LYS A 1 183 ? 12.679 19.937 35.474 1.00 47.12 183 LYS A C 1
ATOM 1394 O O . LYS A 1 183 ? 12.219 19.168 36.318 1.00 47.12 183 LYS A O 1
ATOM 1399 N N . PRO A 1 184 ? 13.680 20.782 35.777 1.00 53.94 184 PRO A N 1
ATOM 1400 C CA . PRO A 1 184 ? 14.325 20.726 37.078 1.00 53.94 184 PRO A CA 1
ATOM 1401 C C . PRO A 1 184 ? 13.388 21.240 38.173 1.00 53.94 184 PRO A C 1
ATOM 1403 O O . PRO A 1 184 ? 12.822 22.332 38.096 1.00 53.94 184 PRO A O 1
ATOM 1406 N N . LYS A 1 185 ? 13.249 20.415 39.208 1.00 44.66 185 LYS A N 1
ATOM 1407 C CA . LYS A 1 185 ? 12.600 20.725 40.477 1.00 44.66 185 LYS A CA 1
ATOM 1408 C C . LYS A 1 185 ? 13.546 21.568 41.341 1.00 44.66 185 LYS A C 1
ATOM 1410 O O . LYS A 1 185 ? 14.617 21.088 41.707 1.00 44.66 185 LYS A O 1
ATOM 1415 N N . ALA A 1 186 ? 13.111 22.770 41.706 1.00 43.72 186 ALA A N 1
ATOM 1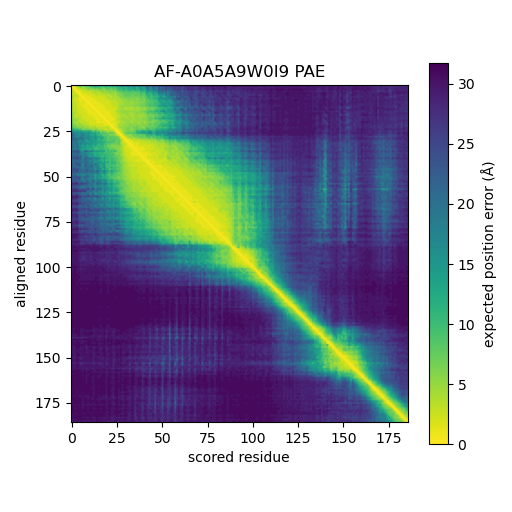416 C CA . ALA A 1 186 ? 13.499 23.481 42.924 1.00 43.72 186 ALA A CA 1
ATOM 1417 C C . ALA A 1 186 ? 12.256 24.191 43.468 1.00 43.72 186 ALA A C 1
ATOM 1419 O O . ALA A 1 186 ? 11.578 24.865 42.660 1.00 43.72 186 ALA A O 1
#

Radius of gyration: 42.27 Å; Cα contacts (8 Å, |Δi|>4): 9; chains: 1; bounding box: 89×74×107 Å

InterPro domains:
  IPR009386 Z-ring associated protein G-like [PF06295] (10-144)
  IPR009386 Z-ring associated protein G-like [PTHR39579] (5-161)

Mean predicted aligned error: 21.99 Å

pLDDT: mean 72.81, std 20.26, range [34.47, 97.75]

Secondary structure (DSSP, 8-state):
-HHHHHHHHHHHHHHHHHHHHHHHHT-THHHHHHHHHHHHHHHHHHHHHHHHHHHHHHHHHHHHHHHHHHHHHHHHHHHHHHHHHHHH-SHHHHHHHHHHHHHHHHHHHHS--------------SS--------PPPTT-----TTSPPTT-TTTT----------PPPPPTT-------PPPP-